Protein AF-A0A6I2GSI2-F1 (afdb_monomer_lite)

Sequence (184 aa):
MTLDESLTCVAHLDACGTQATLWELAEGLAQRYPAEVLWRRLRGMTDPYPRRLLVFALYEQPSSATVATRMRGLDNDTDEEVAYYALNYRVKRCEPDALAKMTSPRSRYDAPCEQWATTFAQVGACRYEPGAPFLVGGLRHACLNVVRASEGALLSIYPDAPKAQLATPEQVAAYFLARMKRRH

Foldseek 3Di:
DDLVLLLVCQLCVVPNPDPDDLLNLLCVCLVPDDLVVLLVVLPPDDRVRSNLSSLSNLLNHPQDPVSLVSLVVQLPPPQLSSNLSSLLSVLLVLPPVSLCQCLDPPDDGDDDLQSLLVSLLSCLVSLVVVSLVSLLVQCPDPRVSSNVSSLNSLCSNPVVDPVVQQPHSVSSSVVSVVVVVVVD

Secondary structure (DSSP, 8-state):
--HHHHHHHHH-GGG------HHHHHHHHHHHS-HHHHHHHHTT---HHHHHHHHHHHHHS---HHHHHHHHTTTT-SSHHHHHHHHHHHHTTT-HHHHHHHTSTT------HHHHHHHHHHHHHTT-GGGHHHHHHHTT-S-HHHHHHHHHHHHHH-TTS-GGG--SHHHHHHHHHHHHHT--

pLDDT: mean 91.32, std 7.66, range [50.34, 98.0]

Radius of gyration: 18.37 Å; chains: 1; bounding box: 44×26×58 Å

Structure (mmCIF, N/CA/C/O backbone):
data_AF-A0A6I2GSI2-F1
#
_entry.id   AF-A0A6I2GSI2-F1
#
loop_
_atom_site.group_PDB
_atom_site.id
_atom_site.type_symbol
_atom_site.label_atom_id
_atom_site.label_alt_id
_atom_site.label_comp_id
_atom_site.label_asym_id
_atom_site.label_entity_id
_atom_site.label_seq_id
_atom_site.pdbx_PDB_ins_code
_atom_site.Cartn_x
_atom_site.Cartn_y
_atom_site.Cartn_z
_atom_site.occupancy
_atom_site.B_iso_or_equiv
_atom_site.auth_seq_id
_atom_site.auth_comp_id
_atom_site.auth_asym_id
_atom_site.auth_atom_id
_atom_site.pdbx_PDB_model_num
ATOM 1 N N . MET A 1 1 ? 0.596 -2.921 -27.365 1.00 80.50 1 MET A N 1
ATOM 2 C CA . MET A 1 1 ? 1.615 -2.092 -26.702 1.00 80.50 1 MET A CA 1
ATOM 3 C C . MET A 1 1 ? 2.662 -2.961 -26.018 1.00 80.50 1 MET A C 1
ATOM 5 O O . MET A 1 1 ? 2.317 -3.668 -25.073 1.00 80.50 1 MET A O 1
ATOM 9 N N . THR A 1 2 ? 3.887 -2.991 -26.529 1.00 89.44 2 THR A N 1
ATOM 10 C CA . THR A 1 2 ? 5.062 -3.634 -25.918 1.00 89.44 2 THR A CA 1
ATOM 11 C C . THR A 1 2 ? 5.546 -2.848 -24.694 1.00 89.44 2 THR A C 1
ATOM 13 O O . THR A 1 2 ? 5.032 -1.769 -24.407 1.00 89.44 2 THR A O 1
ATOM 16 N N . LEU A 1 3 ? 6.527 -3.383 -23.956 1.00 91.06 3 LEU A N 1
ATOM 17 C CA . LEU A 1 3 ? 7.135 -2.672 -22.829 1.00 91.06 3 LEU A CA 1
ATOM 18 C C . LEU A 1 3 ? 7.722 -1.323 -23.263 1.00 91.06 3 LEU A C 1
ATOM 20 O O . LEU A 1 3 ? 7.412 -0.308 -22.651 1.00 91.06 3 LEU A O 1
ATOM 24 N N . ASP A 1 4 ? 8.533 -1.298 -24.322 1.00 91.19 4 ASP A N 1
ATOM 25 C CA . ASP A 1 4 ? 9.167 -0.057 -24.776 1.00 91.19 4 ASP A CA 1
ATOM 26 C C . ASP A 1 4 ? 8.145 0.931 -25.345 1.00 91.19 4 ASP A C 1
ATOM 28 O O . ASP A 1 4 ? 8.229 2.116 -25.040 1.00 91.19 4 ASP A O 1
ATOM 32 N N . GLU A 1 5 ? 7.118 0.455 -26.055 1.00 89.50 5 GLU A N 1
ATOM 33 C CA . GLU A 1 5 ? 6.008 1.312 -26.493 1.00 89.50 5 GLU A CA 1
ATOM 34 C C . GLU A 1 5 ? 5.285 1.954 -25.299 1.00 89.50 5 GLU A C 1
ATOM 36 O O . GLU A 1 5 ? 4.992 3.145 -25.335 1.00 89.50 5 GLU A O 1
ATOM 41 N N . SER A 1 6 ? 5.037 1.202 -24.218 1.00 89.75 6 SER A N 1
ATOM 42 C CA . SER A 1 6 ? 4.414 1.743 -23.003 1.00 89.75 6 SER A CA 1
ATOM 43 C C . SER A 1 6 ? 5.305 2.750 -22.277 1.00 89.75 6 SER A C 1
ATOM 45 O O . SER A 1 6 ? 4.795 3.736 -21.754 1.00 89.75 6 SER A O 1
ATOM 47 N N . LEU A 1 7 ? 6.624 2.546 -22.262 1.00 91.25 7 LEU A N 1
ATOM 48 C CA . LEU A 1 7 ? 7.561 3.488 -21.641 1.00 91.25 7 LEU A CA 1
ATOM 49 C C . LEU A 1 7 ? 7.701 4.775 -22.458 1.00 91.25 7 LEU A C 1
ATOM 51 O O . LEU A 1 7 ? 7.665 5.862 -21.889 1.00 91.25 7 LEU A O 1
ATOM 55 N N . THR A 1 8 ? 7.810 4.666 -23.783 1.00 88.81 8 THR A N 1
ATOM 56 C CA . THR A 1 8 ? 7.832 5.826 -24.682 1.00 88.81 8 THR A CA 1
ATOM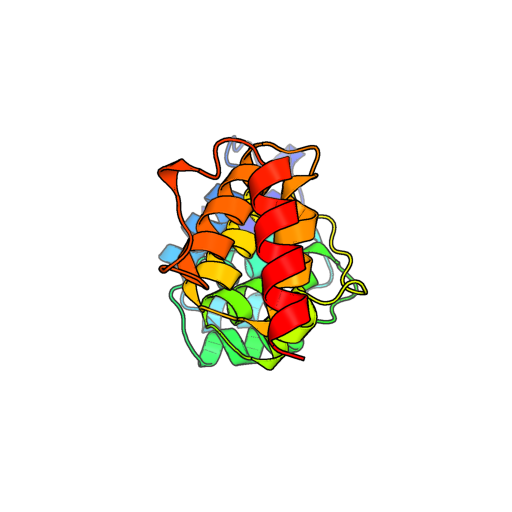 57 C C . THR A 1 8 ? 6.515 6.595 -24.624 1.00 88.81 8 THR A C 1
ATOM 59 O O . THR A 1 8 ? 6.527 7.821 -24.595 1.00 88.81 8 THR A O 1
ATOM 62 N N . CYS A 1 9 ? 5.390 5.884 -24.543 1.00 88.00 9 CYS A N 1
ATOM 63 C CA . CYS A 1 9 ? 4.065 6.466 -24.372 1.00 88.00 9 CYS A CA 1
ATOM 64 C C . CYS A 1 9 ? 3.984 7.395 -23.154 1.00 88.00 9 CYS A C 1
ATOM 66 O O . CYS A 1 9 ? 3.592 8.550 -23.287 1.00 88.00 9 CYS A O 1
ATOM 68 N N . VAL A 1 10 ? 4.370 6.916 -21.967 1.00 88.94 10 VAL A N 1
ATOM 69 C CA . VAL A 1 10 ? 4.253 7.724 -20.741 1.00 88.94 10 VAL A CA 1
ATOM 70 C C . VAL A 1 10 ? 5.323 8.810 -20.635 1.00 88.94 10 VAL A C 1
ATOM 72 O O . VAL A 1 10 ? 5.097 9.803 -19.954 1.00 88.94 10 VAL A O 1
ATOM 75 N N . ALA A 1 11 ? 6.454 8.661 -21.332 1.00 86.56 11 ALA A N 1
ATOM 76 C CA . ALA A 1 11 ? 7.440 9.733 -21.484 1.00 86.56 11 ALA A CA 1
ATOM 77 C C . ALA A 1 11 ? 6.923 10.879 -22.379 1.00 86.56 11 ALA A C 1
ATOM 79 O O . ALA A 1 11 ? 7.348 12.026 -22.238 1.00 86.56 11 ALA A O 1
ATOM 80 N N . HIS A 1 12 ? 5.998 10.580 -23.298 1.00 83.31 12 HIS A N 1
ATOM 81 C CA . HIS A 1 12 ? 5.466 11.518 -24.285 1.00 83.31 12 HIS A CA 1
ATOM 82 C C . HIS A 1 12 ? 3.945 11.374 -24.407 1.00 83.31 12 HIS A C 1
ATOM 84 O O . HIS A 1 12 ? 3.435 10.869 -25.409 1.00 83.31 12 HIS A O 1
ATOM 90 N N . LEU A 1 13 ? 3.220 11.834 -23.381 1.00 67.62 13 LEU A N 1
ATOM 91 C CA . LEU A 1 13 ? 1.762 11.682 -23.279 1.00 67.62 13 LEU A CA 1
ATOM 92 C C . LEU A 1 13 ? 1.018 12.183 -24.531 1.00 67.62 13 LEU A C 1
ATOM 94 O O . LEU A 1 13 ? 0.112 11.506 -25.012 1.00 67.62 13 LEU A O 1
ATOM 98 N N . ASP A 1 14 ? 1.470 13.294 -25.120 1.00 61.97 14 ASP A N 1
ATOM 99 C CA . ASP A 1 14 ? 0.882 13.876 -26.336 1.00 61.97 14 ASP A CA 1
ATOM 100 C C . ASP A 1 14 ? 1.050 12.985 -27.580 1.00 61.97 14 ASP A C 1
ATOM 102 O O . ASP A 1 14 ? 0.232 13.020 -28.498 1.00 61.97 14 ASP A O 1
ATOM 106 N N . ALA A 1 15 ? 2.102 12.162 -27.617 1.00 62.66 15 ALA A N 1
ATOM 107 C CA . ALA A 1 15 ? 2.400 11.262 -28.729 1.00 62.66 15 ALA A CA 1
ATOM 108 C C . ALA A 1 15 ? 1.738 9.886 -28.575 1.00 62.66 15 ALA A C 1
ATOM 110 O O . ALA A 1 15 ? 1.732 9.097 -29.520 1.00 62.66 15 ALA A O 1
ATOM 111 N N . CYS A 1 16 ? 1.206 9.569 -27.391 1.00 68.75 16 CYS A N 1
ATOM 112 C CA . CYS A 1 16 ? 0.818 8.202 -27.087 1.00 68.75 16 CYS A CA 1
ATOM 113 C C . CYS A 1 16 ? -0.510 7.769 -27.734 1.00 68.75 16 CYS A C 1
ATOM 115 O O . CYS A 1 16 ? -0.725 6.576 -27.945 1.00 68.75 16 CYS A O 1
ATOM 117 N N . GLY A 1 17 ? -1.412 8.699 -28.069 1.00 64.62 17 GLY A N 1
ATOM 118 C CA . GLY A 1 17 ? -2.685 8.394 -28.746 1.00 64.62 17 GLY A CA 1
ATOM 119 C C . GLY A 1 17 ? -3.599 7.387 -28.020 1.00 64.62 17 GLY A C 1
ATOM 120 O O . GLY A 1 17 ? -4.629 6.994 -28.564 1.00 64.62 17 GLY A O 1
ATOM 121 N N . THR A 1 18 ? -3.235 6.954 -26.808 1.00 69.25 18 THR A N 1
ATOM 122 C CA . THR A 1 18 ? -3.976 5.996 -25.988 1.00 69.25 18 THR A CA 1
ATOM 123 C C . THR A 1 18 ? -4.891 6.738 -25.027 1.00 69.25 18 THR A C 1
ATOM 125 O O . THR A 1 18 ? -4.522 7.773 -24.479 1.00 69.25 18 THR A O 1
ATOM 128 N N . GLN A 1 19 ? -6.073 6.177 -24.779 1.00 70.31 19 GLN A N 1
ATOM 129 C CA . GLN A 1 19 ? -6.934 6.602 -23.671 1.00 70.31 19 GLN A CA 1
ATOM 130 C C . GLN A 1 19 ? -6.602 5.867 -22.362 1.00 70.31 19 GLN A C 1
ATOM 132 O O . GLN A 1 19 ? -7.197 6.173 -21.334 1.00 70.31 19 GLN A O 1
ATOM 137 N N . ALA A 1 20 ? -5.669 4.906 -22.398 1.00 75.56 20 ALA A N 1
ATOM 138 C CA . ALA A 1 20 ? -5.292 4.124 -21.229 1.00 75.56 20 ALA A CA 1
ATOM 139 C C . ALA A 1 20 ? -4.613 4.998 -20.166 1.00 75.56 20 ALA A C 1
ATOM 141 O O . ALA A 1 20 ? -3.643 5.709 -20.437 1.00 75.56 20 ALA A O 1
ATOM 142 N N . THR A 1 21 ? -5.104 4.889 -18.941 1.00 85.19 21 THR A N 1
ATOM 143 C CA . THR A 1 21 ? -4.514 5.480 -17.745 1.00 85.19 21 THR A CA 1
ATOM 144 C C . THR A 1 21 ? -3.180 4.815 -17.399 1.00 85.19 21 THR A C 1
ATOM 146 O O . THR A 1 21 ? -2.879 3.689 -17.804 1.00 85.19 21 THR A O 1
ATOM 149 N N . LEU A 1 22 ? -2.379 5.496 -16.574 1.00 86.75 22 LEU A N 1
ATOM 150 C CA . LEU A 1 22 ? -1.128 4.946 -16.044 1.00 86.75 22 LEU A CA 1
ATOM 151 C C . LEU A 1 22 ? -1.347 3.605 -15.316 1.00 86.75 22 LEU A C 1
ATOM 153 O O . LEU A 1 22 ? -0.506 2.714 -15.409 1.00 86.75 22 LEU A O 1
ATOM 157 N N . TRP A 1 23 ? -2.491 3.448 -14.640 1.00 89.00 23 TRP A N 1
ATOM 158 C CA . TRP A 1 23 ? -2.874 2.223 -13.936 1.00 89.00 23 TRP A CA 1
ATOM 159 C C . TRP A 1 23 ? -3.186 1.061 -14.872 1.00 89.00 23 TRP A C 1
ATOM 161 O O . TRP A 1 23 ? -2.665 -0.030 -14.668 1.00 89.00 23 TRP A O 1
ATOM 171 N N . GLU A 1 24 ? -3.962 1.291 -15.929 1.00 90.75 24 GLU A N 1
ATOM 172 C CA . GLU A 1 24 ? -4.278 0.247 -16.914 1.00 90.75 24 GLU A CA 1
ATOM 173 C C . GLU A 1 24 ? -3.016 -0.224 -17.651 1.00 90.75 24 GLU A C 1
ATOM 175 O O . GLU A 1 24 ? -2.829 -1.418 -17.902 1.00 90.75 24 GLU A O 1
ATOM 180 N N . LEU A 1 25 ? -2.100 0.704 -17.954 1.00 92.75 25 LEU A N 1
ATOM 181 C CA . LEU A 1 25 ? -0.790 0.354 -18.498 1.00 92.75 25 LEU A CA 1
ATOM 182 C C . LEU A 1 25 ? 0.027 -0.469 -17.494 1.00 92.75 25 LEU A C 1
ATOM 184 O O . LEU A 1 25 ? 0.606 -1.488 -17.876 1.00 92.75 25 LEU A O 1
ATOM 188 N N . ALA A 1 26 ? 0.065 -0.057 -16.225 1.00 94.81 26 ALA A N 1
ATOM 189 C CA . ALA A 1 26 ? 0.787 -0.758 -15.169 1.00 94.81 26 ALA A CA 1
ATOM 190 C C . ALA A 1 26 ? 0.273 -2.191 -14.978 1.00 94.81 26 ALA A C 1
ATOM 192 O O . ALA A 1 26 ? 1.071 -3.129 -14.987 1.00 94.81 26 ALA A O 1
ATOM 193 N N . GLU A 1 27 ? -1.044 -2.373 -14.888 1.00 94.69 27 GLU A N 1
ATOM 194 C CA . GLU A 1 27 ? -1.690 -3.681 -14.774 1.00 94.69 27 GLU A CA 1
ATOM 195 C C . GLU A 1 27 ? -1.360 -4.564 -15.986 1.00 94.69 27 GLU A C 1
ATOM 197 O O . GLU A 1 27 ? -0.893 -5.699 -15.842 1.00 94.69 27 GLU A O 1
ATOM 202 N N . GLY A 1 28 ? -1.499 -4.021 -17.199 1.00 94.56 28 GLY A N 1
ATOM 203 C CA . GLY A 1 28 ? -1.161 -4.742 -18.421 1.00 94.56 28 GLY A CA 1
ATOM 204 C C . GLY A 1 28 ? 0.316 -5.149 -18.485 1.00 94.56 28 GLY A C 1
ATOM 205 O O . GLY A 1 28 ? 0.647 -6.205 -19.028 1.00 94.56 28 GLY A O 1
ATOM 206 N N . LEU A 1 29 ? 1.236 -4.340 -17.952 1.00 96.38 29 LEU A N 1
ATOM 207 C CA . LEU A 1 29 ? 2.648 -4.716 -17.837 1.00 96.38 29 LEU A CA 1
ATOM 208 C C . LEU A 1 29 ? 2.872 -5.787 -16.761 1.00 96.38 29 LEU A C 1
ATOM 210 O O . LEU A 1 29 ? 3.605 -6.744 -17.020 1.00 96.38 29 LEU A O 1
ATOM 214 N N . ALA A 1 30 ? 2.221 -5.662 -15.604 1.00 96.56 30 ALA A N 1
ATOM 215 C CA . ALA A 1 30 ? 2.309 -6.603 -14.489 1.00 96.56 30 ALA A CA 1
ATOM 216 C C . ALA A 1 30 ? 1.884 -8.023 -14.888 1.00 96.56 30 ALA A C 1
ATOM 218 O O . ALA A 1 30 ? 2.528 -8.991 -14.480 1.00 96.56 30 ALA A O 1
ATOM 219 N N . GLN A 1 31 ? 0.838 -8.134 -15.715 1.00 95.75 31 GLN A N 1
ATOM 220 C CA . GLN A 1 31 ? 0.309 -9.403 -16.223 1.00 95.75 31 GLN A CA 1
ATOM 221 C C . GLN A 1 31 ? 1.197 -10.037 -17.306 1.00 95.75 31 GLN A C 1
ATOM 223 O O . GLN A 1 31 ? 1.271 -11.261 -17.406 1.00 95.75 31 GLN A O 1
ATOM 228 N N . ARG A 1 32 ? 1.861 -9.225 -18.140 1.00 96.62 32 ARG A N 1
ATOM 229 C CA . ARG A 1 32 ? 2.600 -9.712 -19.321 1.00 96.62 32 ARG A CA 1
ATOM 230 C C . ARG A 1 32 ? 4.076 -9.987 -19.071 1.00 96.62 32 ARG A C 1
ATOM 232 O O . ARG A 1 32 ? 4.653 -10.814 -19.775 1.00 96.62 32 ARG A O 1
ATOM 239 N N . TYR A 1 33 ? 4.701 -9.294 -18.121 1.00 96.69 33 TYR A N 1
ATOM 240 C CA . TYR A 1 33 ? 6.146 -9.361 -17.921 1.00 96.69 33 TYR A CA 1
ATOM 241 C C . TYR A 1 33 ? 6.515 -9.863 -16.520 1.00 96.69 33 TYR A C 1
ATOM 243 O O . TYR A 1 33 ? 5.958 -9.398 -15.528 1.00 96.69 33 TYR A O 1
ATOM 251 N N . PRO A 1 34 ? 7.514 -10.756 -16.398 1.00 95.56 34 PRO A N 1
ATOM 252 C CA . PRO A 1 34 ? 8.059 -11.139 -15.099 1.00 95.56 34 PRO A CA 1
ATOM 253 C C . PRO A 1 34 ? 8.651 -9.947 -14.332 1.00 95.56 34 PRO A C 1
ATOM 255 O O . PRO A 1 34 ? 9.230 -9.037 -14.937 1.00 95.56 34 PRO A O 1
ATOM 258 N N . ALA A 1 35 ? 8.609 -10.009 -12.996 1.00 95.00 35 ALA A N 1
ATOM 259 C CA . ALA A 1 35 ? 9.201 -9.017 -12.091 1.00 95.00 35 ALA A CA 1
ATOM 260 C C . ALA A 1 35 ? 10.638 -8.636 -12.473 1.00 95.00 35 ALA A C 1
ATOM 262 O O . ALA A 1 35 ? 11.048 -7.482 -12.370 1.00 95.00 35 ALA A O 1
ATOM 263 N N . GLU A 1 36 ? 11.437 -9.630 -12.867 1.00 95.19 36 GLU A N 1
ATOM 264 C CA . GLU A 1 36 ? 12.848 -9.502 -13.237 1.00 95.19 36 GLU A CA 1
ATOM 265 C C . GLU A 1 36 ? 13.033 -8.581 -14.438 1.00 95.19 36 GLU A C 1
ATOM 267 O O . GLU A 1 36 ? 13.993 -7.809 -14.471 1.00 95.19 36 GLU A O 1
ATOM 272 N N . VAL A 1 37 ? 12.129 -8.671 -15.416 1.00 96.31 37 VAL A N 1
ATOM 273 C CA . VAL A 1 37 ? 12.165 -7.861 -16.635 1.00 96.31 37 VAL A CA 1
ATOM 274 C C . VAL A 1 37 ? 11.825 -6.415 -16.290 1.00 96.31 37 VAL A C 1
ATOM 276 O O . VAL A 1 37 ? 12.601 -5.517 -16.617 1.00 96.31 37 VAL A O 1
ATOM 279 N N . LEU A 1 38 ? 10.732 -6.203 -15.549 1.00 96.38 38 LEU A N 1
ATOM 280 C CA . LEU A 1 38 ? 10.297 -4.876 -15.103 1.00 96.38 38 LEU A CA 1
ATOM 281 C C . LEU A 1 38 ? 11.372 -4.193 -14.243 1.00 96.38 38 LEU A C 1
ATOM 283 O O . LEU A 1 38 ? 11.769 -3.061 -14.510 1.00 96.38 38 LEU A O 1
ATOM 287 N N . TRP A 1 39 ? 11.932 -4.913 -13.267 1.00 95.38 39 TRP A N 1
ATOM 288 C CA . TRP A 1 39 ? 12.996 -4.402 -12.401 1.00 95.38 39 TRP A CA 1
ATOM 289 C C . TRP A 1 39 ? 14.280 -4.065 -13.158 1.00 95.38 39 TRP A C 1
ATOM 291 O O . TRP A 1 39 ? 14.929 -3.054 -12.882 1.00 95.38 39 TRP A O 1
ATOM 301 N N . ARG A 1 40 ? 14.686 -4.916 -14.107 1.00 95.25 40 ARG A N 1
ATOM 302 C CA . ARG A 1 40 ? 15.874 -4.652 -14.925 1.00 95.25 40 ARG A CA 1
ATOM 303 C C . ARG A 1 40 ? 15.703 -3.368 -15.725 1.00 95.25 40 ARG A C 1
ATOM 305 O O . ARG A 1 40 ? 16.666 -2.618 -15.831 1.00 95.25 40 ARG A O 1
ATOM 312 N N . ARG A 1 41 ? 14.498 -3.114 -16.241 1.00 95.00 41 ARG A N 1
ATOM 313 C CA . ARG A 1 41 ? 14.191 -1.903 -17.005 1.00 95.00 41 ARG A CA 1
ATOM 314 C C . ARG A 1 41 ? 14.120 -0.652 -16.131 1.00 95.00 41 ARG A C 1
ATOM 316 O O . ARG A 1 41 ? 14.560 0.402 -16.570 1.00 95.00 41 ARG A O 1
ATOM 323 N N . LEU A 1 42 ? 13.625 -0.788 -14.903 1.00 95.12 42 LEU A N 1
ATOM 324 C CA . LEU A 1 42 ? 13.558 0.290 -13.914 1.00 95.12 42 LEU A CA 1
ATOM 325 C C . LEU A 1 42 ? 14.951 0.756 -13.457 1.00 95.12 42 LEU A C 1
ATOM 327 O O . LEU A 1 42 ? 15.155 1.919 -13.108 1.00 95.12 42 LEU A O 1
ATOM 331 N N . ARG A 1 43 ? 15.934 -0.151 -13.442 1.00 90.88 43 ARG A N 1
ATOM 332 C CA . ARG A 1 43 ? 17.286 0.140 -12.957 1.00 90.88 43 ARG A CA 1
ATOM 333 C C . ARG A 1 43 ? 17.967 1.210 -13.815 1.00 90.88 43 ARG A C 1
ATOM 335 O O . ARG A 1 43 ? 18.155 1.025 -15.011 1.00 90.88 43 ARG A O 1
ATOM 342 N N . GLY A 1 44 ? 18.402 2.293 -13.173 1.00 84.12 44 GLY A N 1
ATOM 343 C CA . GLY A 1 44 ? 19.088 3.405 -13.843 1.00 84.12 44 GLY A CA 1
ATOM 344 C C . GLY A 1 44 ? 18.155 4.373 -14.575 1.00 84.12 44 GLY A C 1
ATOM 345 O O . GLY A 1 44 ? 18.637 5.292 -15.225 1.00 84.12 44 GLY A O 1
ATOM 346 N N . MET A 1 45 ? 16.837 4.191 -14.463 1.00 91.62 45 MET A N 1
ATOM 347 C CA . MET A 1 45 ? 15.854 5.103 -15.036 1.00 91.62 45 MET A CA 1
ATOM 348 C C . MET A 1 45 ? 15.706 6.356 -14.167 1.00 91.62 45 MET A C 1
ATOM 350 O O . MET A 1 45 ? 15.423 6.250 -12.969 1.00 91.62 45 MET A O 1
ATOM 354 N N . THR A 1 46 ? 15.895 7.524 -14.779 1.00 88.38 46 THR A N 1
ATOM 355 C CA . THR A 1 46 ? 15.799 8.841 -14.129 1.00 88.38 46 THR A CA 1
ATOM 356 C C . THR A 1 46 ? 14.519 9.595 -14.476 1.00 88.38 46 THR A C 1
ATOM 358 O O . THR A 1 46 ? 14.096 10.433 -13.688 1.00 88.38 46 THR A O 1
ATOM 361 N N . ASP A 1 47 ? 13.898 9.302 -15.621 1.00 90.12 47 ASP A N 1
ATOM 362 C CA . ASP A 1 47 ? 12.634 9.923 -16.021 1.00 90.12 47 ASP A CA 1
ATOM 363 C C . ASP A 1 47 ? 11.502 9.481 -15.071 1.00 90.12 47 ASP A C 1
ATOM 365 O O . ASP A 1 47 ? 11.263 8.271 -14.952 1.00 90.12 47 ASP A O 1
ATOM 369 N N . PRO A 1 48 ? 10.819 10.416 -14.381 1.00 90.06 48 PRO A N 1
ATOM 370 C CA . PRO A 1 48 ? 9.815 10.083 -13.377 1.00 90.06 48 PRO A CA 1
ATOM 371 C C . PRO A 1 48 ? 8.614 9.316 -13.943 1.00 90.06 48 PRO A C 1
ATOM 373 O O . PRO A 1 48 ? 8.129 8.404 -13.274 1.00 90.06 48 PRO A O 1
ATOM 376 N N . TYR A 1 49 ? 8.140 9.602 -15.163 1.00 90.62 49 TYR A N 1
ATOM 377 C CA . TYR A 1 49 ? 6.899 8.983 -15.656 1.00 90.62 49 TYR A CA 1
ATOM 378 C C . TYR A 1 49 ? 7.064 7.494 -16.000 1.00 90.62 49 TYR A C 1
ATOM 380 O O . TYR A 1 49 ? 6.328 6.667 -15.445 1.00 90.62 49 TYR A O 1
ATOM 388 N N . PRO A 1 50 ? 8.049 7.082 -16.825 1.00 93.06 50 PRO A N 1
ATOM 389 C CA . PRO A 1 50 ? 8.305 5.667 -17.077 1.00 93.06 50 PRO A CA 1
ATOM 390 C C . PRO A 1 50 ? 8.752 4.928 -15.808 1.00 93.06 50 PRO A C 1
ATOM 392 O O . PRO A 1 50 ? 8.418 3.754 -15.627 1.00 93.06 50 PRO A O 1
ATOM 395 N N . ARG A 1 51 ? 9.456 5.615 -14.893 1.00 94.75 51 ARG A N 1
ATOM 396 C CA . ARG A 1 51 ? 9.865 5.052 -13.600 1.00 94.75 51 ARG A CA 1
ATOM 397 C C . ARG A 1 51 ? 8.648 4.690 -12.750 1.00 94.75 51 ARG A C 1
ATOM 399 O O . ARG A 1 51 ? 8.559 3.551 -12.289 1.00 94.75 51 ARG A O 1
ATOM 406 N N . ARG A 1 52 ? 7.695 5.613 -12.586 1.00 93.88 52 ARG A N 1
ATOM 407 C CA . ARG A 1 52 ? 6.436 5.379 -11.858 1.00 93.88 52 ARG A CA 1
ATOM 408 C C . ARG A 1 52 ? 5.623 4.253 -12.482 1.00 93.88 52 ARG A C 1
ATOM 410 O O . ARG A 1 52 ? 5.233 3.346 -11.756 1.00 93.88 52 ARG A O 1
ATOM 417 N N . LEU A 1 53 ? 5.462 4.236 -13.812 1.00 95.31 53 LEU A N 1
ATOM 418 C CA . LEU A 1 53 ? 4.762 3.152 -14.518 1.00 95.31 53 LEU A CA 1
ATOM 419 C C . LEU A 1 53 ? 5.309 1.769 -14.130 1.00 95.31 53 LEU A C 1
ATOM 421 O O . LEU A 1 53 ? 4.545 0.857 -13.816 1.00 95.31 53 LEU A O 1
ATOM 425 N N . LEU A 1 54 ? 6.635 1.606 -14.130 1.00 97.44 54 LEU A N 1
ATOM 426 C CA . LEU A 1 54 ? 7.271 0.334 -13.779 1.00 97.44 54 LEU A CA 1
ATOM 427 C C . LEU A 1 54 ? 7.118 -0.021 -12.300 1.00 97.44 54 LEU A C 1
ATOM 429 O O . LEU A 1 54 ? 6.954 -1.196 -11.975 1.00 97.44 54 LEU A O 1
ATOM 433 N N . VAL A 1 55 ? 7.161 0.964 -11.402 1.00 96.88 55 VAL A N 1
ATOM 434 C CA . VAL A 1 55 ? 6.911 0.740 -9.970 1.00 96.88 55 VAL A CA 1
ATOM 435 C C . VAL A 1 55 ? 5.460 0.331 -9.736 1.00 96.88 55 VAL A C 1
ATOM 437 O O . VAL A 1 55 ? 5.215 -0.601 -8.974 1.00 96.88 55 VAL A O 1
ATOM 440 N N . PHE A 1 56 ? 4.504 0.944 -10.431 1.00 95.62 56 PHE A N 1
ATOM 441 C CA . PHE A 1 56 ? 3.089 0.587 -10.325 1.00 95.62 56 PHE A CA 1
ATOM 442 C C . PHE A 1 56 ? 2.868 -0.828 -10.870 1.00 95.62 56 PHE A C 1
ATOM 444 O O . PHE A 1 56 ? 2.233 -1.648 -10.215 1.00 95.62 56 PHE A O 1
ATOM 451 N N . ALA A 1 57 ? 3.494 -1.170 -12.002 1.00 97.19 57 ALA A N 1
ATOM 452 C CA . ALA A 1 57 ? 3.441 -2.522 -12.554 1.00 97.19 57 ALA A CA 1
ATOM 453 C C . ALA A 1 57 ? 4.030 -3.563 -11.587 1.00 97.19 57 ALA A C 1
ATOM 455 O O . ALA A 1 57 ? 3.471 -4.641 -11.408 1.00 97.19 57 ALA A O 1
ATOM 456 N N . LEU A 1 58 ? 5.143 -3.244 -10.917 1.00 97.12 58 LEU A N 1
ATOM 457 C CA . LEU A 1 58 ? 5.705 -4.099 -9.868 1.00 97.12 58 LEU A CA 1
ATOM 458 C C . LEU A 1 58 ? 4.774 -4.201 -8.646 1.00 97.12 58 LEU A C 1
ATOM 460 O O . LEU A 1 58 ? 4.707 -5.263 -8.032 1.00 97.12 58 LEU A O 1
ATOM 464 N N . TYR A 1 59 ? 4.061 -3.129 -8.290 1.00 95.94 59 TYR A N 1
ATOM 465 C CA . TYR A 1 59 ? 3.100 -3.110 -7.183 1.00 95.94 59 TYR A CA 1
ATOM 466 C C . TYR A 1 59 ? 1.851 -3.965 -7.458 1.00 95.94 59 TYR A C 1
ATOM 468 O O . TYR A 1 59 ? 1.301 -4.551 -6.518 1.00 95.94 59 TYR A O 1
ATOM 476 N N . GLU A 1 60 ? 1.426 -4.053 -8.720 1.00 95.38 60 GLU A N 1
ATOM 477 C CA . GLU A 1 60 ? 0.308 -4.888 -9.185 1.00 95.38 60 GLU A CA 1
ATOM 478 C C . GLU A 1 60 ? 0.663 -6.376 -9.306 1.00 95.38 60 GLU A C 1
ATOM 480 O O . GLU A 1 60 ? -0.221 -7.227 -9.421 1.00 95.38 60 GLU A O 1
ATOM 485 N N . GLN A 1 61 ? 1.948 -6.739 -9.246 1.00 94.75 61 GLN A N 1
ATOM 486 C CA . GLN A 1 61 ? 2.322 -8.148 -9.284 1.00 94.75 61 GLN A CA 1
ATOM 487 C C . GLN A 1 61 ? 1.863 -8.910 -8.032 1.00 94.75 61 GLN A C 1
ATOM 489 O O . GLN A 1 61 ? 1.781 -8.342 -6.937 1.00 94.75 61 GLN A O 1
ATOM 494 N N . PRO A 1 62 ? 1.614 -10.229 -8.156 1.00 91.94 62 PRO A N 1
ATOM 495 C CA . PRO A 1 62 ? 1.334 -11.071 -7.007 1.00 91.94 62 PRO A CA 1
ATOM 496 C C . PRO A 1 62 ? 2.422 -10.964 -5.939 1.00 91.94 62 PRO A C 1
ATOM 498 O O . PRO A 1 62 ? 3.618 -10.920 -6.234 1.00 91.94 62 PRO A O 1
ATOM 501 N N . SER A 1 63 ? 1.984 -11.002 -4.683 1.00 88.12 63 SER A N 1
ATOM 502 C CA . SER A 1 63 ? 2.852 -10.918 -3.513 1.00 88.12 63 SER A CA 1
ATOM 503 C C . SER A 1 63 ? 4.005 -11.930 -3.569 1.00 88.12 63 SER A C 1
ATOM 505 O O . SER A 1 63 ? 3.813 -13.142 -3.502 1.00 88.12 63 SER A O 1
ATOM 507 N N . SER A 1 64 ? 5.229 -11.412 -3.635 1.00 93.19 64 SER A N 1
ATOM 508 C CA . SER A 1 64 ? 6.467 -12.184 -3.766 1.00 93.19 64 SER A CA 1
ATOM 509 C C . SER A 1 64 ? 7.584 -11.565 -2.933 1.00 93.19 64 SER A C 1
ATOM 511 O O . SER A 1 64 ? 7.768 -10.344 -2.940 1.00 93.19 64 SER A O 1
ATOM 513 N N . ALA A 1 65 ? 8.360 -12.409 -2.244 1.00 93.25 65 ALA A N 1
ATOM 514 C CA . ALA A 1 65 ? 9.514 -11.973 -1.457 1.00 93.25 65 ALA A CA 1
ATOM 515 C C . ALA A 1 65 ? 10.571 -11.288 -2.339 1.00 93.25 65 ALA A C 1
ATOM 517 O O . ALA A 1 65 ? 11.117 -10.259 -1.954 1.00 93.25 65 ALA A O 1
ATOM 518 N N . THR A 1 66 ? 10.793 -11.796 -3.555 1.00 93.31 66 THR A N 1
ATOM 519 C CA . THR A 1 66 ? 11.747 -11.224 -4.518 1.00 93.31 66 THR A CA 1
ATOM 520 C C . THR A 1 66 ? 11.376 -9.795 -4.908 1.00 93.31 66 THR A C 1
ATOM 522 O O . THR A 1 66 ? 12.234 -8.912 -4.935 1.00 93.31 66 THR A O 1
ATOM 525 N N . VAL A 1 67 ? 10.094 -9.547 -5.190 1.00 95.44 67 VAL A N 1
ATOM 526 C CA . VAL A 1 67 ? 9.601 -8.197 -5.497 1.00 95.44 67 VAL A CA 1
ATOM 527 C C . VAL A 1 67 ? 9.689 -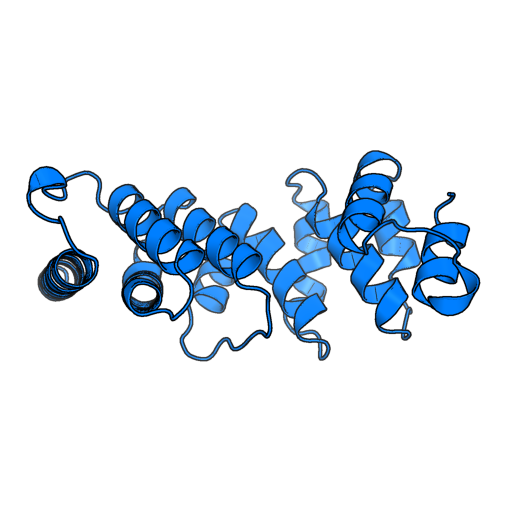7.316 -4.254 1.00 95.44 67 VAL A C 1
ATOM 529 O O . VAL A 1 67 ? 10.155 -6.188 -4.349 1.00 95.44 67 VAL A O 1
ATOM 532 N N . ALA A 1 68 ? 9.348 -7.837 -3.073 1.00 96.38 68 ALA A N 1
ATOM 533 C CA . ALA A 1 68 ? 9.412 -7.079 -1.825 1.00 96.38 68 ALA A CA 1
ATOM 534 C C . ALA A 1 68 ? 10.833 -6.609 -1.486 1.00 96.38 68 ALA A C 1
ATOM 536 O O . ALA A 1 68 ? 11.021 -5.462 -1.088 1.00 96.38 68 ALA A O 1
ATOM 537 N N . THR A 1 69 ? 11.849 -7.452 -1.706 1.00 95.81 69 THR A N 1
ATOM 538 C CA . THR A 1 69 ? 13.259 -7.066 -1.551 1.00 95.81 69 THR A CA 1
ATOM 539 C C . THR A 1 69 ? 13.637 -5.915 -2.481 1.00 95.81 69 THR A C 1
ATOM 541 O O . THR A 1 69 ? 14.345 -5.002 -2.066 1.00 95.81 69 THR A O 1
ATOM 544 N N . ARG A 1 70 ? 13.150 -5.929 -3.727 1.00 95.00 70 ARG A N 1
ATOM 545 C CA . ARG A 1 70 ? 13.389 -4.848 -4.695 1.00 95.00 70 ARG A CA 1
ATOM 546 C C . ARG A 1 70 ? 12.666 -3.563 -4.293 1.00 95.00 70 ARG A C 1
ATOM 548 O O . ARG A 1 70 ? 13.290 -2.509 -4.261 1.00 95.00 70 ARG A O 1
ATOM 555 N N . MET A 1 71 ? 11.394 -3.672 -3.913 1.00 96.94 71 MET A N 1
ATOM 556 C CA . MET A 1 71 ? 10.582 -2.546 -3.447 1.00 96.94 71 MET A CA 1
ATOM 557 C C . MET A 1 71 ? 11.145 -1.911 -2.176 1.00 96.94 71 MET A C 1
ATOM 559 O O . MET A 1 71 ? 11.151 -0.695 -2.052 1.00 96.94 71 MET A O 1
ATOM 563 N N . ARG A 1 72 ? 11.720 -2.690 -1.256 1.00 96.56 72 ARG A N 1
ATOM 564 C CA . ARG A 1 72 ? 12.400 -2.140 -0.073 1.00 96.56 72 ARG A CA 1
ATOM 565 C C . ARG A 1 72 ? 13.501 -1.140 -0.437 1.00 96.56 72 ARG A C 1
ATOM 567 O O . ARG A 1 72 ? 13.671 -0.145 0.253 1.00 96.56 72 ARG A O 1
ATOM 574 N N . GLY A 1 73 ? 14.219 -1.370 -1.537 1.00 94.88 73 GLY A N 1
ATOM 575 C CA . GLY A 1 73 ? 15.237 -0.438 -2.032 1.00 94.88 73 GLY A CA 1
ATOM 576 C C . GLY A 1 73 ? 14.680 0.897 -2.543 1.00 94.88 73 GLY A C 1
ATOM 577 O O . GLY A 1 73 ? 15.459 1.815 -2.774 1.00 94.88 73 GLY A O 1
ATOM 578 N N . LEU A 1 74 ? 13.361 1.002 -2.718 1.00 95.31 74 LEU A N 1
ATOM 579 C CA . LEU A 1 74 ? 12.657 2.178 -3.224 1.00 95.31 74 LEU A CA 1
ATOM 580 C C . LEU A 1 74 ? 11.774 2.851 -2.166 1.00 95.31 74 LEU A C 1
ATOM 582 O O . LEU A 1 74 ? 11.264 3.932 -2.409 1.00 95.31 74 LEU A O 1
ATOM 586 N N . ASP A 1 75 ? 11.576 2.270 -0.980 1.00 93.62 75 ASP A N 1
ATOM 587 C CA . ASP A 1 75 ? 10.614 2.824 -0.012 1.00 93.62 75 ASP A CA 1
ATOM 588 C C . ASP A 1 75 ? 11.066 4.142 0.663 1.00 93.62 75 ASP A C 1
ATOM 590 O O . ASP A 1 75 ? 10.296 4.752 1.409 1.00 93.62 75 ASP A O 1
ATOM 594 N N . ASN A 1 76 ? 12.298 4.597 0.399 1.00 91.88 76 ASN A N 1
ATOM 595 C CA . ASN A 1 76 ? 12.836 5.922 0.752 1.00 91.88 76 ASN A CA 1
ATOM 596 C C . ASN A 1 76 ? 13.227 6.735 -0.498 1.00 91.88 76 ASN A C 1
ATOM 598 O O . ASN A 1 76 ? 14.139 7.559 -0.429 1.00 91.88 76 ASN A O 1
ATOM 602 N N . ASP A 1 77 ? 12.620 6.447 -1.651 1.00 93.19 77 ASP A N 1
ATOM 603 C CA . ASP A 1 77 ? 12.865 7.208 -2.877 1.00 93.19 77 ASP A CA 1
ATOM 604 C C . ASP A 1 77 ? 12.495 8.690 -2.690 1.00 93.19 77 ASP A C 1
ATOM 606 O O . ASP A 1 77 ? 11.622 9.036 -1.895 1.00 93.19 77 ASP A O 1
ATOM 610 N N . THR A 1 78 ? 13.184 9.567 -3.418 1.00 91.25 78 THR A N 1
ATOM 611 C CA . THR A 1 78 ? 12.884 11.004 -3.443 1.00 91.25 78 THR A CA 1
ATOM 612 C C . THR A 1 78 ? 11.584 11.311 -4.177 1.00 91.25 78 THR A C 1
ATOM 614 O O . THR A 1 78 ? 10.988 12.358 -3.946 1.00 91.25 78 THR A O 1
ATOM 617 N N . ASP A 1 79 ? 11.154 10.422 -5.075 1.00 91.69 79 ASP A N 1
ATOM 618 C CA . ASP A 1 79 ? 9.819 10.464 -5.657 1.00 91.69 79 ASP A CA 1
ATOM 619 C C . ASP A 1 79 ? 8.818 9.824 -4.679 1.00 91.69 79 ASP A C 1
ATOM 621 O O . ASP A 1 79 ? 8.842 8.612 -4.444 1.00 91.69 79 ASP A O 1
ATOM 625 N N . GLU A 1 80 ? 7.947 10.648 -4.090 1.00 91.56 80 GLU A N 1
ATOM 626 C CA . GLU A 1 80 ? 7.013 10.217 -3.045 1.00 91.56 80 GLU A CA 1
ATOM 627 C C . GLU A 1 80 ? 6.021 9.149 -3.516 1.00 91.56 80 GLU A C 1
ATOM 629 O O . GLU A 1 80 ? 5.685 8.259 -2.733 1.00 91.56 80 GLU A O 1
ATOM 634 N N . GLU A 1 81 ? 5.587 9.177 -4.781 1.00 91.75 81 GLU A N 1
ATOM 635 C CA . GLU A 1 81 ? 4.700 8.141 -5.319 1.00 91.75 81 GLU A CA 1
ATOM 636 C C . GLU A 1 81 ? 5.454 6.815 -5.422 1.00 91.75 81 GLU A C 1
ATOM 638 O O . GLU A 1 81 ? 4.953 5.776 -4.986 1.00 91.75 81 GLU A O 1
ATOM 643 N N . VAL A 1 82 ? 6.691 6.839 -5.931 1.00 94.25 82 VAL A N 1
ATOM 644 C CA . VAL A 1 82 ? 7.545 5.642 -5.974 1.00 94.25 82 VAL A CA 1
ATOM 645 C C . VAL A 1 82 ? 7.746 5.075 -4.570 1.00 94.25 82 VAL A C 1
ATOM 647 O O . VAL A 1 82 ? 7.533 3.877 -4.361 1.00 94.25 82 VAL A O 1
ATOM 650 N N . ALA A 1 83 ? 8.103 5.927 -3.606 1.00 94.94 83 ALA A N 1
ATOM 651 C CA . ALA A 1 83 ? 8.304 5.528 -2.219 1.00 94.94 83 ALA A CA 1
ATOM 652 C C . ALA A 1 83 ? 7.028 4.944 -1.597 1.00 94.94 83 ALA A C 1
ATOM 654 O O . ALA A 1 83 ? 7.084 3.904 -0.933 1.00 94.94 83 ALA A O 1
ATOM 655 N N . TYR A 1 84 ? 5.877 5.566 -1.859 1.00 95.69 84 TYR A N 1
ATOM 656 C CA . TYR A 1 84 ? 4.577 5.113 -1.389 1.00 95.69 84 TYR A CA 1
ATOM 657 C C . TYR A 1 84 ? 4.230 3.720 -1.917 1.00 95.69 84 TYR A C 1
ATOM 659 O O . TYR A 1 84 ? 3.998 2.823 -1.109 1.00 95.69 84 TYR A O 1
ATOM 667 N N . TYR A 1 85 ? 4.229 3.485 -3.235 1.00 95.88 85 TYR A N 1
ATOM 668 C CA . TYR A 1 85 ? 3.837 2.175 -3.783 1.00 95.88 85 TYR A CA 1
ATOM 669 C C . TYR A 1 85 ? 4.835 1.076 -3.434 1.00 95.88 85 TYR A C 1
ATOM 671 O O . TYR A 1 85 ? 4.436 -0.061 -3.168 1.00 95.88 85 TYR A O 1
ATOM 679 N N . ALA A 1 86 ? 6.121 1.413 -3.364 1.00 96.31 86 ALA A N 1
ATOM 680 C CA . ALA A 1 86 ? 7.145 0.499 -2.891 1.00 96.31 86 ALA A CA 1
ATOM 681 C C . ALA A 1 86 ? 6.903 0.077 -1.431 1.00 96.31 86 ALA A C 1
ATOM 683 O O . ALA A 1 86 ? 6.910 -1.118 -1.117 1.00 96.31 86 ALA A O 1
ATOM 684 N N . LEU A 1 87 ? 6.619 1.036 -0.543 1.00 97.19 87 LEU A N 1
ATOM 685 C CA . LEU A 1 87 ? 6.272 0.751 0.847 1.00 97.19 87 LEU A CA 1
ATOM 686 C C . LEU A 1 87 ? 4.955 -0.029 0.948 1.00 97.19 87 LEU A C 1
ATOM 688 O O . LEU A 1 87 ? 4.874 -1.024 1.668 1.00 97.19 87 LEU A O 1
ATOM 692 N N . ASN A 1 88 ? 3.935 0.381 0.196 1.00 96.31 88 ASN A N 1
ATOM 693 C CA . ASN A 1 88 ? 2.602 -0.209 0.232 1.00 96.31 88 ASN A CA 1
ATOM 694 C C . ASN A 1 88 ? 2.606 -1.655 -0.296 1.00 96.31 88 ASN A C 1
ATOM 696 O O . ASN A 1 88 ? 1.875 -2.500 0.209 1.00 96.31 88 ASN A O 1
ATOM 700 N N . TYR A 1 89 ? 3.495 -2.003 -1.234 1.00 97.12 89 TYR A N 1
ATOM 701 C CA . TYR A 1 89 ? 3.712 -3.400 -1.630 1.00 97.12 89 TYR A CA 1
ATOM 702 C C . TYR A 1 89 ? 4.182 -4.276 -0.458 1.00 97.12 89 TYR A C 1
ATOM 704 O O . TYR A 1 89 ? 3.797 -5.439 -0.326 1.00 97.12 89 TYR A O 1
ATOM 712 N N . ARG A 1 90 ? 5.013 -3.724 0.428 1.00 97.56 90 ARG A N 1
ATOM 713 C CA . ARG A 1 90 ? 5.473 -4.419 1.638 1.00 97.56 90 ARG A CA 1
ATOM 714 C C . ARG A 1 90 ? 4.386 -4.449 2.719 1.00 97.56 90 ARG A C 1
ATOM 716 O O . ARG A 1 90 ? 4.284 -5.430 3.453 1.00 97.56 90 ARG A O 1
ATOM 723 N N . VAL A 1 91 ? 3.522 -3.434 2.769 1.00 96.94 91 VAL A N 1
ATOM 724 C CA . VAL A 1 91 ? 2.312 -3.421 3.611 1.00 96.94 91 VAL A CA 1
ATOM 725 C C . VAL A 1 91 ? 1.308 -4.492 3.171 1.00 96.94 91 VAL A C 1
ATOM 727 O O . VAL A 1 91 ? 0.839 -5.235 4.029 1.00 96.94 91 VAL A O 1
ATOM 730 N N . LYS A 1 92 ? 1.075 -4.692 1.860 1.00 94.81 92 LYS A N 1
ATOM 731 C CA . LYS A 1 92 ? 0.300 -5.835 1.312 1.00 94.81 92 LYS A CA 1
ATOM 732 C C . LYS A 1 92 ? 0.778 -7.189 1.853 1.00 94.81 92 LYS A C 1
ATOM 734 O O . LYS A 1 92 ? 0.010 -8.145 1.917 1.00 94.81 92 LYS A O 1
ATOM 739 N N . ARG A 1 93 ? 2.062 -7.281 2.206 1.00 96.31 93 ARG A N 1
ATOM 740 C CA . ARG A 1 93 ? 2.730 -8.480 2.735 1.00 96.31 93 ARG A CA 1
ATOM 741 C C . ARG A 1 93 ? 2.750 -8.563 4.255 1.00 96.31 93 ARG A C 1
ATOM 743 O O . ARG A 1 93 ? 3.333 -9.501 4.792 1.00 96.31 93 ARG A O 1
ATOM 750 N N . CYS A 1 94 ? 2.150 -7.594 4.934 1.00 97.25 94 CYS A N 1
ATOM 751 C CA . CYS A 1 94 ? 2.167 -7.475 6.381 1.00 97.25 94 CYS A CA 1
ATOM 752 C C . CYS A 1 94 ? 3.584 -7.444 6.976 1.00 97.25 94 CYS A C 1
ATOM 754 O O . CYS A 1 94 ? 3.800 -7.935 8.084 1.00 97.25 94 CYS A O 1
ATOM 756 N N . GLU A 1 95 ? 4.563 -6.880 6.256 1.00 97.81 95 GLU A N 1
ATOM 757 C CA . GLU A 1 95 ? 5.920 -6.719 6.788 1.00 97.81 95 GLU A CA 1
ATOM 758 C C . GLU A 1 95 ? 5.895 -5.720 7.965 1.00 97.81 95 GLU A C 1
ATOM 760 O O . GLU A 1 95 ? 5.498 -4.568 7.761 1.00 97.81 95 GLU A O 1
ATOM 765 N N . PRO A 1 96 ? 6.290 -6.115 9.196 1.00 97.12 96 PRO A N 1
ATOM 766 C CA . PRO A 1 96 ? 6.065 -5.292 10.388 1.00 97.12 96 PRO A CA 1
ATOM 767 C C . PRO A 1 96 ? 6.735 -3.918 10.353 1.00 97.12 96 PRO A C 1
ATOM 769 O O . PRO A 1 96 ? 6.157 -2.944 10.826 1.00 97.12 96 PRO A O 1
ATOM 772 N N . ASP A 1 97 ? 7.940 -3.819 9.791 1.00 97.12 97 ASP A N 1
ATOM 773 C CA . ASP A 1 97 ? 8.657 -2.549 9.665 1.00 97.12 97 ASP A CA 1
ATOM 774 C C . ASP A 1 97 ? 8.027 -1.640 8.598 1.00 97.12 97 ASP A C 1
ATOM 776 O O . ASP A 1 97 ? 7.967 -0.426 8.786 1.00 97.12 97 ASP A O 1
ATOM 780 N N . ALA A 1 98 ? 7.489 -2.219 7.518 1.00 97.44 98 ALA A N 1
ATOM 781 C CA . ALA A 1 98 ? 6.746 -1.474 6.507 1.00 97.44 98 ALA A CA 1
ATOM 782 C C . ALA A 1 98 ? 5.421 -0.938 7.062 1.00 97.44 98 ALA A C 1
ATOM 784 O O . ALA A 1 98 ? 5.096 0.227 6.847 1.00 97.44 98 ALA A O 1
ATOM 785 N N . LEU A 1 99 ? 4.692 -1.763 7.821 1.00 98.00 99 LEU A N 1
ATOM 786 C CA . LEU A 1 99 ? 3.488 -1.355 8.545 1.00 98.00 99 LEU A CA 1
ATOM 787 C C . LEU A 1 99 ? 3.799 -0.226 9.533 1.00 98.00 99 LEU A C 1
ATOM 789 O O . LEU A 1 99 ? 3.153 0.815 9.475 1.00 98.00 99 LEU A O 1
ATOM 793 N N . ALA A 1 100 ? 4.833 -0.389 10.364 1.00 97.50 100 ALA A N 1
ATOM 794 C CA . ALA A 1 100 ? 5.260 0.625 11.327 1.00 97.50 100 ALA A CA 1
ATOM 795 C C . ALA A 1 100 ? 5.611 1.956 10.650 1.00 97.50 100 ALA A C 1
ATOM 797 O O . ALA A 1 100 ? 5.203 3.022 11.115 1.00 97.50 100 ALA A O 1
ATOM 798 N N . LYS A 1 101 ? 6.352 1.893 9.537 1.00 96.44 101 LYS A N 1
ATOM 799 C CA . LYS A 1 101 ? 6.696 3.068 8.741 1.00 96.44 101 LYS A CA 1
ATOM 800 C C . LYS A 1 101 ? 5.437 3.694 8.147 1.00 96.44 101 LYS A C 1
ATOM 802 O O . LYS A 1 101 ? 5.213 4.876 8.368 1.00 96.44 101 LYS A O 1
ATOM 807 N N . MET A 1 102 ? 4.576 2.931 7.479 1.00 96.00 102 MET A N 1
ATOM 808 C CA . MET A 1 102 ? 3.374 3.456 6.820 1.00 96.00 102 MET A CA 1
ATOM 809 C C . MET A 1 102 ? 2.399 4.109 7.808 1.00 96.00 102 MET A C 1
ATOM 811 O O . MET A 1 102 ? 1.867 5.178 7.531 1.00 96.00 102 MET A O 1
ATOM 815 N N . THR A 1 103 ? 2.201 3.513 8.986 1.00 96.06 103 THR A N 1
ATOM 816 C CA . THR A 1 103 ? 1.288 4.044 10.012 1.00 96.06 103 THR A CA 1
ATOM 817 C C . THR A 1 103 ? 1.911 5.128 10.894 1.00 96.06 103 THR A C 1
ATOM 819 O O . THR A 1 103 ? 1.271 5.615 11.826 1.00 96.06 103 THR A O 1
ATOM 822 N N . SER A 1 104 ? 3.172 5.493 10.660 1.00 94.12 104 SER A N 1
ATOM 823 C CA . SER A 1 104 ? 3.843 6.544 11.420 1.00 94.12 104 SER A CA 1
ATOM 824 C C . SER A 1 104 ? 3.241 7.914 11.088 1.00 94.12 104 SER A C 1
ATOM 826 O O . SER A 1 104 ? 3.103 8.241 9.912 1.00 94.12 104 SER A O 1
ATOM 828 N N . PRO A 1 105 ? 2.995 8.794 12.076 1.00 85.44 105 PRO A N 1
ATOM 829 C CA . PRO A 1 105 ? 2.536 10.164 11.816 1.00 85.44 105 PRO A CA 1
ATOM 830 C C . PRO A 1 105 ? 3.568 11.017 11.056 1.00 85.44 105 PRO A C 1
ATOM 832 O O . PRO A 1 105 ? 3.258 12.123 10.617 1.00 85.44 105 PRO A O 1
ATOM 835 N N . ARG A 1 106 ? 4.815 10.535 10.937 1.00 83.12 106 ARG A N 1
ATOM 836 C CA . ARG A 1 106 ? 5.877 11.181 10.151 1.00 83.12 106 ARG A CA 1
ATOM 837 C C . ARG A 1 106 ? 5.835 10.812 8.672 1.00 83.12 106 ARG A C 1
ATOM 839 O O . ARG A 1 106 ? 6.476 11.494 7.882 1.00 83.12 106 ARG A O 1
ATOM 846 N N . SER A 1 107 ? 5.114 9.758 8.311 1.00 80.50 107 SER A N 1
ATOM 847 C CA . SER A 1 107 ? 4.959 9.351 6.923 1.00 80.50 107 SER A CA 1
ATOM 848 C C . SER A 1 107 ? 3.979 10.283 6.236 1.00 80.50 107 SER A C 1
ATOM 850 O O . SER A 1 107 ? 2.823 10.404 6.640 1.00 80.50 107 SER A O 1
ATOM 852 N N . ARG A 1 108 ? 4.475 10.988 5.223 1.00 75.31 108 ARG A N 1
ATOM 853 C CA . ARG A 1 108 ? 3.687 11.857 4.359 1.00 75.31 108 ARG A CA 1
ATOM 854 C C . ARG A 1 108 ? 3.945 11.390 2.941 1.00 75.31 108 ARG A C 1
ATOM 856 O O . ARG A 1 108 ? 5.094 11.346 2.523 1.00 75.31 108 ARG A O 1
ATOM 863 N N . TYR A 1 109 ? 2.877 10.959 2.292 1.00 84.19 109 TYR A N 1
ATOM 864 C CA . TYR A 1 109 ? 2.894 10.524 0.911 1.00 84.19 109 TYR A CA 1
ATOM 865 C C . TYR A 1 109 ? 1.700 11.161 0.222 1.00 84.19 109 TYR A C 1
ATOM 867 O O . TYR A 1 109 ? 0.562 10.999 0.685 1.00 84.19 109 TYR A O 1
ATOM 875 N N . ASP A 1 110 ? 1.955 11.849 -0.880 1.00 80.75 110 ASP A N 1
ATOM 876 C CA . ASP A 1 110 ? 0.893 12.282 -1.771 1.00 80.75 110 ASP A CA 1
ATOM 877 C C . ASP A 1 110 ? 0.382 11.070 -2.561 1.00 80.75 110 ASP A C 1
ATOM 879 O O . ASP A 1 110 ? 1.03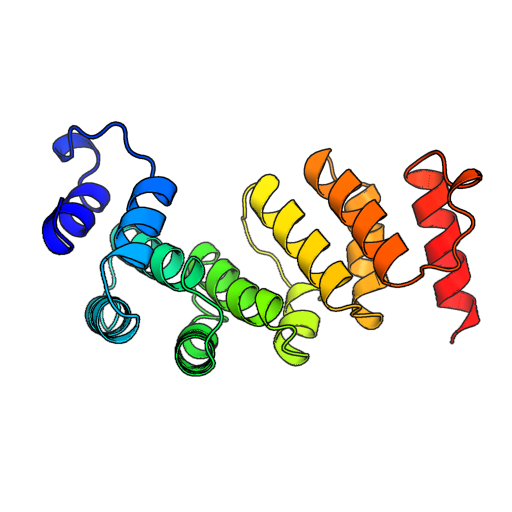4 10.547 -3.463 1.00 80.75 110 ASP A O 1
ATOM 883 N N . ALA A 1 111 ? -0.798 10.580 -2.178 1.00 84.50 111 ALA A N 1
ATOM 884 C CA . ALA A 1 111 ? -1.479 9.484 -2.854 1.00 84.50 111 ALA A CA 1
ATOM 885 C C . ALA A 1 111 ? -2.982 9.780 -2.973 1.00 84.50 111 ALA A C 1
ATOM 887 O O . ALA A 1 111 ? -3.570 10.383 -2.067 1.00 84.50 111 ALA A O 1
ATOM 888 N N . PRO A 1 112 ? -3.644 9.341 -4.060 1.00 87.19 112 PRO A N 1
ATOM 889 C CA . PRO A 1 112 ? -5.084 9.491 -4.202 1.00 87.19 112 PRO A CA 1
ATOM 890 C C . PRO A 1 112 ? -5.862 8.824 -3.062 1.00 87.19 112 PRO A C 1
ATOM 892 O O . PRO A 1 112 ? -5.465 7.795 -2.516 1.00 87.19 112 PRO A O 1
ATOM 895 N N . CYS A 1 113 ? -7.039 9.373 -2.775 1.00 90.56 113 CYS A N 1
ATOM 896 C CA . CYS A 1 113 ? -8.031 8.841 -1.838 1.00 90.56 113 CYS A CA 1
ATOM 897 C C . CYS A 1 113 ? -8.183 7.311 -1.844 1.00 90.56 113 CYS A C 1
ATOM 899 O O . CYS A 1 113 ? -8.222 6.674 -0.793 1.00 90.56 113 CYS A O 1
ATOM 901 N N . GLU A 1 114 ? -8.320 6.726 -3.033 1.00 90.69 114 GLU A N 1
ATOM 902 C CA . GLU A 1 114 ? -8.564 5.292 -3.222 1.00 90.69 114 GLU A CA 1
ATOM 903 C C . GLU A 1 114 ? -7.355 4.442 -2.820 1.00 90.69 114 GLU A C 1
ATOM 905 O O . GLU A 1 114 ? -7.494 3.340 -2.285 1.00 90.69 114 GLU A O 1
ATOM 910 N N . GLN A 1 115 ? -6.160 4.993 -3.005 1.00 91.50 115 GLN A N 1
ATOM 911 C CA . GLN A 1 115 ? -4.905 4.343 -2.656 1.00 91.50 115 GLN A CA 1
ATOM 912 C C . GLN A 1 115 ? -4.708 4.380 -1.144 1.00 91.50 115 GLN A C 1
ATOM 914 O O . GLN A 1 115 ? -4.478 3.340 -0.524 1.00 91.50 115 GLN A O 1
ATOM 919 N N . TRP A 1 116 ? -4.968 5.529 -0.512 1.00 93.88 116 TRP A N 1
ATOM 920 C CA . TRP A 1 116 ? -5.030 5.596 0.945 1.00 93.88 116 TRP A CA 1
ATOM 921 C C . TRP A 1 116 ? -6.073 4.634 1.518 1.00 93.88 116 TRP A C 1
ATOM 923 O O . TRP A 1 116 ? -5.747 3.867 2.419 1.00 93.88 116 TRP A O 1
ATOM 933 N N . ALA A 1 117 ? -7.289 4.577 0.971 1.00 96.25 117 ALA A N 1
ATOM 934 C CA . ALA A 1 117 ? -8.299 3.617 1.423 1.00 96.25 117 ALA A CA 1
ATOM 935 C C . ALA A 1 117 ? -7.786 2.164 1.352 1.00 96.25 117 ALA A C 1
ATOM 937 O O . ALA A 1 117 ? -7.964 1.391 2.296 1.00 96.25 117 ALA A O 1
ATOM 938 N N . THR A 1 118 ? -7.063 1.820 0.285 1.00 95.00 118 THR A N 1
ATOM 939 C CA . THR A 1 118 ? -6.406 0.517 0.131 1.00 95.00 118 THR A CA 1
ATOM 940 C C . THR A 1 118 ? -5.362 0.263 1.224 1.00 95.00 118 THR A C 1
ATOM 942 O O . THR A 1 118 ? -5.369 -0.804 1.839 1.00 95.00 118 THR A O 1
ATOM 945 N N . THR A 1 119 ? -4.504 1.238 1.539 1.00 96.12 119 THR A N 1
ATOM 946 C CA . THR A 1 119 ? -3.525 1.133 2.636 1.00 96.12 119 THR A CA 1
ATOM 947 C C . THR A 1 119 ? -4.198 0.916 3.994 1.00 96.12 119 THR A C 1
ATOM 949 O O . THR A 1 119 ? -3.794 0.027 4.743 1.00 96.12 119 THR A O 1
ATOM 952 N N . PHE A 1 120 ? -5.247 1.680 4.316 1.00 97.56 120 PHE A N 1
ATOM 953 C CA . PHE A 1 120 ? -5.992 1.517 5.571 1.00 97.56 120 PHE A CA 1
ATOM 954 C C . PHE A 1 120 ? -6.593 0.110 5.681 1.00 97.56 120 PHE A C 1
ATOM 956 O O . PHE A 1 120 ? -6.444 -0.550 6.713 1.00 97.56 120 PHE A O 1
ATOM 963 N N . ALA A 1 121 ? -7.203 -0.385 4.600 1.00 97.81 121 ALA A N 1
ATOM 964 C CA . ALA A 1 121 ? -7.742 -1.739 4.550 1.00 97.81 121 ALA A CA 1
ATOM 965 C C . ALA A 1 121 ? -6.653 -2.807 4.765 1.00 97.81 121 ALA A C 1
ATOM 967 O O . ALA A 1 121 ? -6.875 -3.760 5.512 1.00 97.81 121 ALA A O 1
ATOM 968 N N . GLN A 1 122 ? -5.462 -2.636 4.178 1.00 97.25 122 GLN A N 1
ATOM 969 C CA . GLN A 1 122 ? -4.339 -3.566 4.353 1.00 97.25 122 GLN A CA 1
ATOM 970 C C . GLN A 1 122 ? -3.828 -3.608 5.798 1.00 97.25 122 GLN A C 1
ATOM 972 O O . GLN A 1 122 ? -3.605 -4.696 6.324 1.00 97.25 122 GLN A O 1
ATOM 977 N N . VAL A 1 123 ? -3.710 -2.462 6.478 1.00 97.88 123 VAL A N 1
ATOM 978 C CA . VAL A 1 123 ? -3.348 -2.414 7.910 1.00 97.88 123 VAL A CA 1
ATOM 979 C C . VAL A 1 123 ? -4.328 -3.249 8.747 1.00 97.88 123 VAL A C 1
ATOM 981 O O . VAL A 1 123 ? -3.909 -4.031 9.606 1.00 97.88 123 VAL A O 1
ATOM 984 N N . GLY A 1 124 ? -5.627 -3.136 8.453 1.00 97.56 124 GLY A N 1
ATOM 985 C CA . GLY A 1 124 ? -6.676 -3.948 9.072 1.00 97.56 124 GLY A CA 1
ATOM 986 C C . GLY A 1 124 ? -6.584 -5.437 8.737 1.00 97.56 124 GLY A C 1
ATOM 987 O O . GLY A 1 124 ? -6.682 -6.275 9.635 1.00 97.56 124 GLY A O 1
ATOM 988 N N . ALA A 1 125 ? -6.353 -5.777 7.467 1.00 97.44 125 ALA A N 1
ATOM 989 C CA . ALA A 1 125 ? -6.199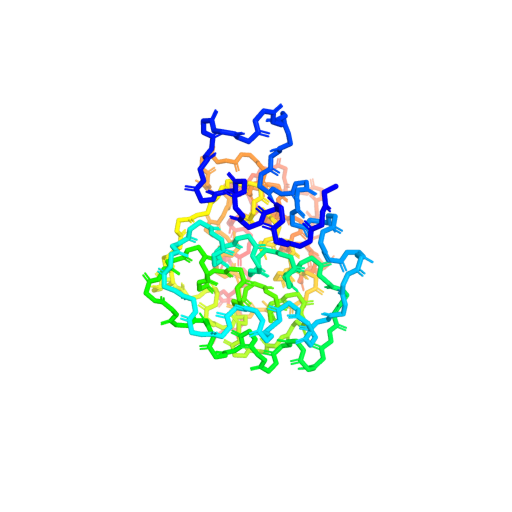 -7.157 7.003 1.00 97.44 125 ALA A CA 1
ATOM 990 C C . ALA A 1 125 ? -4.992 -7.855 7.651 1.00 97.44 125 ALA A C 1
ATOM 992 O O . ALA A 1 125 ? -5.081 -9.019 8.038 1.00 97.44 125 ALA A O 1
ATOM 993 N N . CYS A 1 126 ? -3.899 -7.118 7.854 1.00 97.75 126 CYS A N 1
ATOM 994 C CA . CYS A 1 126 ? -2.720 -7.573 8.586 1.00 97.75 126 CYS A CA 1
ATOM 995 C C . CYS A 1 126 ? -2.927 -7.653 10.105 1.00 97.75 126 CYS A C 1
ATOM 997 O O . CYS A 1 126 ? -2.025 -8.090 10.818 1.00 97.75 126 CYS A O 1
ATOM 999 N N . ARG A 1 127 ? -4.089 -7.212 10.613 1.00 96.75 127 ARG A N 1
ATOM 1000 C CA . ARG A 1 127 ? -4.413 -7.102 12.043 1.00 96.75 127 ARG A CA 1
ATOM 1001 C C . ARG A 1 127 ? -3.327 -6.372 12.844 1.00 96.75 127 ARG A C 1
ATOM 1003 O O . ARG A 1 127 ? -3.007 -6.753 13.970 1.00 96.75 127 ARG A O 1
ATOM 1010 N N . TYR A 1 128 ? -2.736 -5.331 12.259 1.00 97.31 128 TYR A N 1
ATOM 1011 C CA . TYR A 1 128 ? -1.610 -4.623 12.861 1.00 97.31 128 TYR A CA 1
ATOM 1012 C C . TYR A 1 128 ? -2.084 -3.658 13.958 1.00 97.31 128 TYR A C 1
ATOM 1014 O O . TYR A 1 128 ? -2.325 -2.478 13.705 1.00 97.31 128 TYR A O 1
ATOM 1022 N N . GLU A 1 129 ? -2.218 -4.167 15.188 1.00 95.50 129 GLU A N 1
ATOM 1023 C CA . GLU A 1 129 ? -2.691 -3.394 16.350 1.00 95.50 129 GLU A CA 1
ATOM 1024 C C . GLU A 1 129 ? -1.958 -2.055 16.573 1.00 95.50 129 GLU A C 1
ATOM 1026 O O . GLU A 1 129 ? -2.645 -1.062 16.825 1.00 95.50 129 GLU A O 1
ATOM 1031 N N . PRO A 1 130 ? -0.616 -1.949 16.441 1.00 95.50 130 PRO A N 1
ATOM 1032 C CA . PRO A 1 130 ? 0.073 -0.668 16.629 1.00 95.50 130 PRO A CA 1
ATOM 1033 C C . PRO A 1 130 ? -0.352 0.421 15.631 1.00 95.50 130 PRO A C 1
ATOM 1035 O O . PRO A 1 130 ? -0.157 1.603 15.898 1.00 95.50 130 PRO A O 1
ATOM 1038 N N . GLY A 1 131 ? -0.963 0.043 14.503 1.00 96.25 131 GLY A N 1
ATOM 1039 C CA . GLY A 1 131 ? -1.524 0.962 13.514 1.00 96.25 131 GLY A CA 1
ATOM 1040 C C . GLY A 1 131 ? -2.898 1.532 13.886 1.00 96.25 131 GLY A C 1
ATOM 1041 O O . GLY A 1 131 ? -3.414 2.382 13.163 1.00 96.25 131 GLY A O 1
ATOM 1042 N N . ALA A 1 132 ? -3.513 1.117 14.997 1.00 95.44 132 ALA A N 1
ATOM 1043 C CA . ALA A 1 132 ? -4.842 1.590 15.389 1.00 95.44 132 ALA A CA 1
ATOM 1044 C C . ALA A 1 132 ? -4.965 3.129 15.517 1.00 95.44 132 ALA A C 1
ATOM 1046 O O . ALA A 1 132 ? -5.973 3.662 15.049 1.00 95.44 132 ALA A O 1
ATOM 1047 N N . PRO A 1 133 ? -3.980 3.889 16.047 1.00 94.94 133 PRO A N 1
ATOM 1048 C CA . PRO A 1 133 ? -4.048 5.354 16.060 1.00 94.94 133 PRO A CA 1
ATOM 1049 C C . PRO A 1 133 ? -4.101 5.976 14.658 1.00 94.94 133 PRO A C 1
ATOM 1051 O O . PRO A 1 133 ? -4.849 6.927 14.437 1.00 94.94 133 PRO A O 1
ATOM 1054 N N . PHE A 1 134 ? -3.344 5.417 13.708 1.00 95.50 134 PHE A N 1
ATOM 1055 C CA . PHE A 1 134 ? -3.377 5.823 12.301 1.00 95.50 134 PHE A CA 1
ATOM 1056 C C . PHE A 1 134 ? -4.768 5.591 11.702 1.00 95.50 134 PHE A C 1
ATOM 1058 O O . PHE A 1 134 ? -5.340 6.501 11.102 1.00 95.50 134 PHE A O 1
ATOM 1065 N N . LEU A 1 135 ? -5.362 4.420 11.960 1.00 96.81 135 LEU A N 1
ATOM 1066 C CA . LEU A 1 135 ? -6.725 4.121 11.525 1.00 96.81 135 LEU A CA 1
ATOM 1067 C C . LEU A 1 135 ? -7.731 5.105 12.133 1.00 96.81 135 LEU A C 1
ATOM 1069 O O . LEU A 1 135 ? -8.477 5.742 11.394 1.00 96.81 135 LEU A O 1
ATOM 1073 N N . VAL A 1 136 ? -7.703 5.334 13.448 1.00 96.12 136 VAL A N 1
ATOM 1074 C CA . VAL A 1 136 ? -8.585 6.320 14.101 1.00 96.12 136 VAL A CA 1
ATOM 1075 C C . VAL A 1 136 ? -8.471 7.708 13.458 1.00 96.12 136 VAL A C 1
ATOM 1077 O O . VAL A 1 136 ? -9.487 8.379 13.288 1.00 96.12 136 VAL A O 1
ATOM 1080 N N . GLY A 1 137 ? -7.269 8.129 13.051 1.00 94.12 137 GLY A N 1
ATOM 1081 C CA . GLY A 1 137 ? -7.077 9.364 12.285 1.00 94.12 137 GLY A CA 1
ATOM 1082 C C . GLY A 1 137 ? -7.864 9.388 10.968 1.00 94.12 137 GLY A C 1
ATOM 1083 O O . GLY A 1 137 ? -8.496 10.394 10.646 1.00 94.12 137 GLY A O 1
ATOM 1084 N N . GLY A 1 138 ? -7.906 8.265 10.249 1.00 94.56 138 GLY A N 1
ATOM 1085 C CA . GLY A 1 138 ? -8.653 8.113 8.994 1.00 94.56 138 GLY A CA 1
ATOM 1086 C C . GLY A 1 138 ? -10.170 8.263 9.114 1.00 94.56 138 GLY A C 1
ATOM 1087 O O . GLY A 1 138 ? -10.813 8.617 8.132 1.00 94.56 138 GLY A O 1
ATOM 1088 N N . LEU A 1 139 ? -10.751 8.084 10.305 1.00 95.19 139 LEU A N 1
ATOM 1089 C CA . LEU A 1 139 ? -12.190 8.299 10.536 1.00 95.19 139 LEU A CA 1
ATOM 1090 C C . LEU A 1 139 ? -12.610 9.763 10.363 1.00 95.19 139 LEU A C 1
ATOM 1092 O O . LEU A 1 139 ? -13.784 10.050 10.168 1.00 95.19 139 LEU A O 1
ATOM 1096 N N . ARG A 1 140 ? -11.650 10.691 10.437 1.00 92.44 140 ARG A N 1
ATOM 1097 C CA . ARG A 1 140 ? -11.863 12.135 10.255 1.00 92.44 140 ARG A CA 1
ATOM 1098 C C . ARG A 1 140 ? -11.363 12.635 8.901 1.00 92.44 140 ARG A C 1
ATOM 1100 O O . ARG A 1 140 ? -11.250 13.841 8.694 1.00 92.44 140 ARG A O 1
ATOM 1107 N N . HIS A 1 141 ? -11.001 11.727 7.999 1.00 92.62 141 HIS A N 1
ATOM 1108 C CA . HIS A 1 141 ? -10.481 12.098 6.693 1.00 92.62 141 HIS A CA 1
ATOM 1109 C C . HIS A 1 141 ? -11.590 12.715 5.834 1.00 92.62 141 HIS A C 1
ATOM 1111 O O . HIS A 1 141 ? -12.716 12.226 5.823 1.00 92.62 141 HIS A O 1
ATOM 1117 N N . ALA A 1 142 ? -11.262 13.717 5.014 1.00 91.38 142 ALA A N 1
ATOM 1118 C CA . ALA A 1 142 ? -12.212 14.335 4.077 1.00 91.38 142 ALA A CA 1
ATOM 1119 C C . ALA A 1 142 ? -12.725 13.372 2.983 1.00 91.38 142 ALA A C 1
ATOM 1121 O O . ALA A 1 142 ? -13.583 13.724 2.181 1.00 91.38 142 ALA A O 1
ATOM 1122 N N . CYS A 1 143 ? -12.184 12.154 2.932 1.00 93.31 143 CYS A N 1
ATOM 1123 C CA . CYS A 1 143 ? -12.439 11.193 1.878 1.00 93.31 143 CYS A CA 1
ATOM 1124 C C . CYS A 1 143 ? -13.228 10.011 2.419 1.00 93.31 143 CYS A C 1
ATOM 1126 O O . CYS A 1 143 ? -12.705 9.229 3.214 1.00 93.31 143 CYS A O 1
ATOM 1128 N N . LEU A 1 144 ? -14.466 9.848 1.952 1.00 93.81 144 LEU A N 1
ATOM 1129 C CA . LEU A 1 144 ? -15.377 8.825 2.467 1.00 93.81 144 LEU A CA 1
ATOM 1130 C C . LEU A 1 144 ? -14.836 7.394 2.291 1.00 93.81 144 LEU A C 1
ATOM 1132 O O . LEU A 1 144 ? -15.075 6.541 3.143 1.00 93.81 144 LEU A O 1
ATOM 1136 N N . ASN A 1 145 ? -14.063 7.140 1.230 1.00 95.19 145 ASN 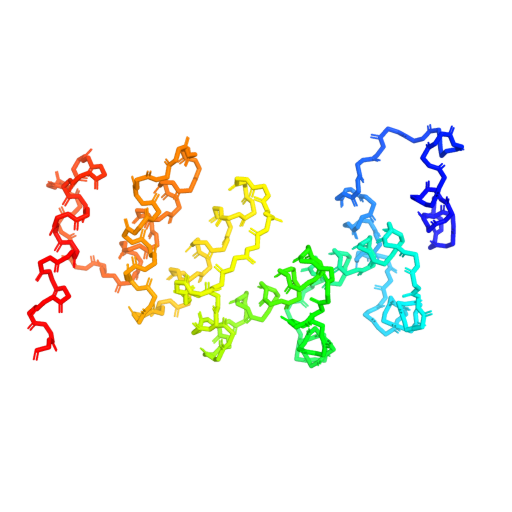A N 1
ATOM 1137 C CA . ASN A 1 145 ? -13.412 5.845 1.009 1.00 95.19 145 ASN A CA 1
ATOM 1138 C C . ASN A 1 145 ? -12.399 5.521 2.118 1.00 95.19 145 ASN A C 1
ATOM 1140 O O . ASN A 1 145 ? -12.362 4.393 2.603 1.00 95.19 145 ASN A O 1
ATOM 1144 N N . VAL A 1 146 ? -11.628 6.518 2.567 1.00 96.19 146 VAL A N 1
ATOM 1145 C CA . VAL A 1 146 ? -10.663 6.364 3.669 1.00 96.19 146 VAL A CA 1
ATOM 1146 C C . VAL A 1 146 ? -11.388 6.145 4.995 1.00 96.19 146 VAL A C 1
ATOM 1148 O O . VAL A 1 146 ? -11.007 5.251 5.748 1.00 96.19 146 VAL A O 1
ATOM 1151 N N . VAL A 1 147 ? -12.466 6.895 5.253 1.00 95.88 147 VAL A N 1
ATOM 1152 C CA . VAL A 1 147 ? -13.289 6.730 6.465 1.00 95.88 147 VAL A CA 1
ATOM 1153 C C . VAL A 1 147 ? -13.821 5.298 6.560 1.00 95.88 147 VAL A C 1
ATOM 1155 O O . VAL A 1 147 ? -13.573 4.614 7.550 1.00 95.88 147 VAL A O 1
ATOM 1158 N N . ARG A 1 148 ? -14.463 4.797 5.496 1.00 95.00 148 ARG A N 1
ATOM 1159 C CA . ARG A 1 148 ? -15.015 3.431 5.456 1.00 95.00 148 ARG A CA 1
ATOM 1160 C C . ARG A 1 148 ? -13.939 2.354 5.590 1.00 95.00 148 ARG A C 1
ATOM 1162 O O . ARG A 1 148 ? -14.131 1.378 6.315 1.00 95.00 148 ARG A O 1
ATOM 1169 N N . ALA A 1 149 ? -12.805 2.523 4.907 1.00 97.25 149 ALA A N 1
ATOM 1170 C CA . ALA A 1 149 ? -11.685 1.593 5.014 1.00 97.25 149 ALA A CA 1
ATOM 1171 C C . ALA A 1 149 ? -11.116 1.558 6.438 1.00 97.25 149 ALA A C 1
ATOM 1173 O O . ALA A 1 149 ? -10.808 0.483 6.950 1.00 97.25 149 ALA A O 1
ATOM 1174 N N . SER A 1 150 ? -11.032 2.715 7.097 1.00 97.19 150 SER A N 1
ATOM 1175 C CA . SER A 1 150 ? -10.605 2.815 8.488 1.00 97.19 150 SER A CA 1
ATOM 1176 C C . SER A 1 150 ? -11.554 2.092 9.450 1.00 97.19 150 SER A C 1
ATOM 1178 O O . SER A 1 150 ? -11.099 1.284 10.262 1.00 97.19 150 SER A O 1
ATOM 1180 N N . GLU A 1 151 ? -12.866 2.319 9.336 1.00 95.56 151 GLU A N 1
ATOM 1181 C CA . GLU A 1 151 ? -13.869 1.633 10.162 1.00 95.56 151 GLU A CA 1
ATOM 1182 C C . GLU A 1 151 ? -13.752 0.111 10.023 1.00 95.56 151 GLU A C 1
ATOM 1184 O O . GLU A 1 151 ? -13.635 -0.610 11.019 1.00 95.56 151 GLU A O 1
ATOM 1189 N N . GLY A 1 152 ? -13.715 -0.380 8.780 1.00 95.38 152 GLY A N 1
ATOM 1190 C CA . GLY A 1 152 ? -13.560 -1.804 8.491 1.00 95.38 152 GLY A CA 1
ATOM 1191 C C . GLY A 1 152 ? -12.248 -2.379 9.030 1.00 95.38 152 GLY A C 1
ATOM 1192 O O . GLY A 1 152 ? -12.233 -3.478 9.593 1.00 95.38 152 GLY A O 1
ATOM 1193 N N . ALA A 1 153 ? -11.152 -1.628 8.920 1.00 97.38 153 ALA A N 1
ATOM 1194 C CA . ALA A 1 153 ? -9.849 -2.032 9.428 1.00 97.38 153 ALA A CA 1
ATOM 1195 C C . ALA A 1 153 ? -9.827 -2.128 10.962 1.00 97.38 153 ALA A C 1
ATOM 1197 O O . ALA A 1 153 ? -9.364 -3.133 11.505 1.00 97.38 153 ALA A O 1
ATOM 1198 N N . LEU A 1 154 ? -10.393 -1.146 11.670 1.00 96.75 154 LEU A N 1
ATOM 1199 C CA . LEU A 1 154 ? -10.502 -1.165 13.133 1.00 96.75 154 LEU A CA 1
ATOM 1200 C C . LEU A 1 154 ? -11.346 -2.344 13.626 1.00 96.75 154 LEU A C 1
ATOM 1202 O O . LEU A 1 154 ? -10.952 -3.036 14.565 1.00 96.75 154 LEU A O 1
ATOM 1206 N N . LEU A 1 155 ? -12.466 -2.630 12.960 1.00 94.31 155 LEU A N 1
ATOM 1207 C CA . LEU A 1 155 ? -13.307 -3.791 13.268 1.00 94.31 155 LEU A CA 1
ATOM 1208 C C . LEU A 1 155 ? -12.631 -5.131 12.941 1.00 94.31 155 LEU A C 1
ATOM 1210 O O . LEU A 1 155 ? -12.990 -6.151 13.528 1.00 94.31 155 LEU A O 1
ATOM 1214 N N . SER A 1 156 ? -11.669 -5.143 12.018 1.00 95.06 156 SER A N 1
ATOM 1215 C CA . SER A 1 156 ? -10.878 -6.336 11.691 1.00 95.06 156 SER A CA 1
ATOM 1216 C C . SER A 1 156 ? -9.799 -6.616 12.739 1.00 95.06 156 SER A C 1
ATOM 1218 O O . SER A 1 156 ? -9.537 -7.777 13.055 1.00 95.06 156 SER A O 1
ATOM 1220 N N . ILE A 1 157 ? -9.205 -5.561 13.305 1.00 94.25 157 ILE A N 1
ATOM 1221 C CA . ILE A 1 157 ? -8.242 -5.651 14.412 1.00 94.25 157 ILE A CA 1
ATOM 1222 C C . ILE A 1 157 ? -8.954 -6.018 15.724 1.00 94.25 157 ILE A C 1
ATOM 1224 O O . ILE A 1 157 ? -8.450 -6.826 16.501 1.00 94.25 157 ILE A O 1
ATOM 1228 N N . TYR A 1 158 ? -10.144 -5.462 15.958 1.00 92.69 158 TYR A N 1
ATOM 1229 C CA . TYR A 1 158 ? -10.916 -5.632 17.190 1.00 92.69 158 TYR A CA 1
ATOM 1230 C C . TYR A 1 158 ? -12.312 -6.213 16.900 1.00 92.69 158 TYR A C 1
ATOM 1232 O O . TYR A 1 158 ? -13.319 -5.497 16.961 1.00 92.69 158 TYR A O 1
ATOM 1240 N N . PRO A 1 159 ? -12.399 -7.514 16.574 1.00 91.38 159 PRO A N 1
ATOM 1241 C CA . PRO A 1 159 ? -13.651 -8.144 16.153 1.00 91.38 159 PRO A CA 1
ATOM 1242 C C . PRO A 1 159 ? -14.716 -8.217 17.259 1.00 91.38 159 PRO A C 1
ATOM 1244 O O . PRO A 1 159 ? -15.890 -8.405 16.951 1.00 91.38 159 PRO A O 1
ATOM 1247 N N . ASP A 1 160 ? -14.322 -8.051 18.523 1.00 91.31 160 ASP A N 1
ATOM 1248 C CA . ASP A 1 160 ? -15.190 -8.029 19.706 1.00 91.31 160 ASP A CA 1
ATOM 1249 C C . ASP A 1 160 ? -15.901 -6.681 19.933 1.00 91.31 160 ASP A C 1
ATOM 1251 O O . ASP A 1 160 ? -16.698 -6.551 20.862 1.00 91.31 160 ASP A O 1
ATOM 1255 N N . ALA A 1 161 ? -15.627 -5.664 19.110 1.00 90.12 161 ALA A N 1
ATOM 1256 C CA . ALA A 1 161 ? -16.271 -4.360 19.230 1.00 90.12 161 ALA A CA 1
ATOM 1257 C C . ALA A 1 161 ? -17.801 -4.447 19.004 1.00 90.12 161 ALA A C 1
ATOM 1259 O O . ALA A 1 161 ? -18.255 -5.168 18.108 1.00 90.12 161 ALA A O 1
ATOM 1260 N N . PRO A 1 162 ? -18.624 -3.686 19.757 1.00 89.88 162 PRO A N 1
ATOM 1261 C CA . PRO A 1 162 ? -20.082 -3.741 19.666 1.00 89.88 162 PRO A CA 1
ATOM 1262 C C . PRO A 1 162 ? -20.587 -2.999 18.419 1.00 89.88 162 PRO A C 1
ATOM 1264 O O . PRO A 1 162 ? -21.122 -1.899 18.516 1.00 89.88 162 PRO A O 1
ATOM 1267 N N . LYS A 1 163 ? -20.430 -3.604 17.235 1.00 85.69 163 LYS A N 1
ATOM 1268 C CA . LYS A 1 163 ? -20.710 -2.991 15.919 1.00 85.69 163 LYS A CA 1
ATOM 1269 C C . LYS A 1 163 ? -22.053 -2.258 15.845 1.00 85.69 163 LYS A C 1
ATOM 1271 O O . LYS A 1 163 ? -22.107 -1.144 15.348 1.00 85.69 163 LYS A O 1
ATOM 1276 N N . ALA A 1 164 ? -23.115 -2.849 16.397 1.00 80.50 164 ALA A N 1
ATOM 1277 C CA . ALA A 1 164 ? -24.459 -2.265 16.390 1.00 80.50 164 ALA A CA 1
ATOM 1278 C C . ALA A 1 164 ? -24.576 -0.932 17.162 1.00 80.50 164 ALA A C 1
ATOM 1280 O O . ALA A 1 164 ? -25.519 -0.182 16.940 1.00 80.50 164 ALA A O 1
ATOM 1281 N N . GLN A 1 165 ? -23.637 -0.638 18.067 1.00 82.56 165 GLN A N 1
ATOM 1282 C CA . GLN A 1 165 ? -23.601 0.585 18.878 1.00 82.56 165 GLN A CA 1
ATOM 1283 C C . GLN A 1 165 ? -22.656 1.653 18.297 1.00 82.56 165 GLN A C 1
ATOM 1285 O O . GLN A 1 165 ? -22.616 2.775 18.797 1.00 82.56 165 GLN A O 1
ATOM 1290 N N . LEU A 1 166 ? -21.888 1.314 17.255 1.00 88.06 166 LEU A N 1
ATOM 1291 C CA . LEU A 1 166 ? -20.909 2.186 16.607 1.00 88.06 166 LEU A CA 1
ATOM 1292 C C . LEU A 1 166 ? -21.464 2.667 15.259 1.00 88.06 166 LEU A C 1
ATOM 1294 O O . LEU A 1 166 ? -21.001 2.251 14.203 1.00 88.06 166 LEU A O 1
ATOM 1298 N N . ALA A 1 167 ? -22.504 3.502 15.304 1.00 81.69 167 ALA A N 1
ATOM 1299 C CA . ALA A 1 167 ? -23.260 3.921 14.120 1.00 81.69 167 ALA A CA 1
ATOM 1300 C C . ALA A 1 167 ? -22.632 5.104 13.359 1.00 81.69 167 ALA A C 1
ATOM 1302 O O . ALA A 1 167 ? -23.047 5.399 12.241 1.00 81.69 167 ALA A O 1
ATOM 1303 N N . THR A 1 168 ? -21.665 5.799 13.965 1.00 87.25 168 THR A N 1
ATOM 1304 C CA . THR A 1 168 ? -21.019 6.995 13.400 1.00 87.25 168 THR A CA 1
ATOM 1305 C C . THR A 1 168 ? -19.493 6.921 13.525 1.00 87.25 168 THR A C 1
ATOM 1307 O O . THR A 1 168 ? -19.003 6.349 14.509 1.00 87.25 168 THR A O 1
ATOM 1310 N N . PRO A 1 169 ? -18.727 7.543 12.606 1.00 87.06 169 PRO A N 1
ATOM 1311 C CA . PRO A 1 169 ? -17.266 7.608 12.696 1.00 87.06 169 PRO A CA 1
ATOM 1312 C C . PRO A 1 169 ? -16.771 8.183 14.030 1.00 87.06 169 PRO A C 1
ATOM 1314 O O . PRO A 1 169 ? -15.764 7.734 14.578 1.00 87.06 169 PRO A O 1
ATOM 1317 N N . GLU A 1 170 ? -17.496 9.143 14.611 1.00 89.06 170 GLU A N 1
ATOM 1318 C CA . GLU A 1 170 ? -17.180 9.738 15.910 1.00 89.06 170 GLU A CA 1
ATOM 1319 C C . GLU A 1 170 ? -17.312 8.726 17.053 1.00 89.06 170 GLU A C 1
ATOM 1321 O O . GLU A 1 170 ? -16.437 8.660 17.921 1.00 89.06 170 GLU A O 1
ATOM 1326 N N . GLN A 1 171 ? -18.375 7.913 17.050 1.00 89.19 171 GLN A N 1
ATOM 1327 C CA . GLN A 1 171 ? -18.563 6.838 18.029 1.00 89.19 171 GLN A CA 1
ATOM 1328 C C . GLN A 1 171 ? -17.490 5.759 17.879 1.00 89.19 171 GLN A C 1
ATOM 1330 O O . GLN A 1 171 ? -16.929 5.314 18.883 1.00 89.19 171 GLN A O 1
ATOM 1335 N N . VAL A 1 172 ? -17.163 5.378 16.638 1.00 89.31 172 VAL A N 1
ATOM 1336 C CA . VAL A 1 172 ? -16.074 4.441 16.327 1.00 89.31 172 VAL A CA 1
ATOM 1337 C C . VAL A 1 172 ? -14.751 4.975 16.890 1.00 89.31 172 VAL A C 1
ATOM 1339 O O . VAL A 1 172 ? -14.073 4.280 17.652 1.00 89.31 172 VAL A O 1
ATOM 1342 N N . ALA A 1 173 ? -14.412 6.232 16.594 1.00 90.19 173 ALA A N 1
ATOM 1343 C CA . ALA A 1 173 ? -13.188 6.870 17.067 1.00 90.19 173 ALA A CA 1
ATOM 1344 C C . ALA A 1 173 ? -13.127 6.912 18.600 1.00 90.19 173 ALA A C 1
ATOM 1346 O O . ALA A 1 173 ? -12.119 6.517 19.189 1.00 90.19 173 ALA A O 1
ATOM 1347 N N . ALA A 1 174 ? -14.204 7.351 19.257 1.00 90.12 174 ALA A N 1
ATOM 1348 C CA . ALA A 1 174 ? -14.275 7.438 20.713 1.00 90.12 174 ALA A CA 1
ATOM 1349 C C . ALA A 1 174 ? -14.100 6.066 21.382 1.00 90.12 174 ALA A C 1
ATOM 1351 O O . ALA A 1 174 ? -13.325 5.941 22.335 1.00 90.12 174 ALA A O 1
ATOM 1352 N N . TYR A 1 175 ? -14.765 5.030 20.858 1.00 92.25 175 TYR A N 1
ATOM 1353 C CA . TYR A 1 175 ? -14.649 3.663 21.362 1.00 92.25 175 TYR A CA 1
ATOM 1354 C C . TYR A 1 175 ? -13.210 3.146 21.263 1.00 92.25 175 TYR A C 1
ATOM 1356 O O . TYR A 1 175 ? -12.645 2.685 22.261 1.00 92.25 175 TYR A O 1
ATOM 1364 N N . PHE A 1 176 ? -12.582 3.260 20.089 1.00 92.50 176 PHE A N 1
ATOM 1365 C CA . PHE A 1 176 ? -11.233 2.734 19.882 1.00 92.50 176 PHE A CA 1
ATOM 1366 C C . PHE A 1 176 ? -10.162 3.531 20.628 1.00 92.50 176 PHE A C 1
ATOM 1368 O O . PHE A 1 176 ? -9.253 2.928 21.199 1.00 92.50 176 PHE A O 1
ATOM 1375 N N . LEU A 1 177 ? -10.307 4.855 20.744 1.00 91.12 177 LEU A N 1
ATOM 1376 C CA . LEU A 1 177 ? -9.449 5.672 21.608 1.00 91.12 177 LEU A CA 1
ATOM 1377 C C . LEU A 1 177 ? -9.536 5.239 23.075 1.00 91.12 177 LEU A C 1
ATOM 1379 O O . LEU A 1 177 ? -8.507 5.101 23.737 1.00 91.12 177 LEU A O 1
ATOM 1383 N N . ALA A 1 178 ? -10.745 5.003 23.591 1.00 89.19 178 ALA A N 1
ATOM 1384 C CA . ALA A 1 178 ? -10.930 4.535 24.962 1.00 89.19 178 ALA A CA 1
ATOM 1385 C C . ALA A 1 178 ? -10.346 3.130 25.172 1.00 89.19 178 ALA A C 1
ATOM 1387 O O . ALA A 1 178 ? -9.718 2.873 26.198 1.00 89.19 178 ALA A O 1
ATOM 1388 N N . ARG A 1 179 ? -10.513 2.230 24.197 1.00 88.06 179 ARG A N 1
ATOM 1389 C CA . ARG A 1 179 ? -9.975 0.865 24.247 1.00 88.06 179 ARG A CA 1
ATOM 1390 C C . ARG A 1 179 ? -8.447 0.845 24.281 1.00 88.06 179 ARG A C 1
ATOM 1392 O O . ARG A 1 179 ? -7.885 0.140 25.114 1.00 88.06 179 ARG A O 1
ATOM 1399 N N . MET A 1 180 ? -7.783 1.631 23.431 1.00 86.25 180 MET A N 1
ATOM 1400 C CA . MET A 1 180 ? -6.316 1.714 23.398 1.00 86.25 180 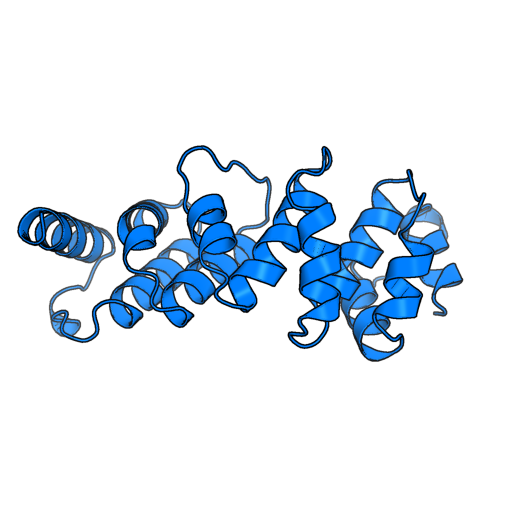MET A CA 1
ATOM 1401 C C . MET A 1 180 ? -5.743 2.196 24.737 1.00 86.25 180 MET A C 1
ATOM 1403 O O . MET A 1 180 ? -4.783 1.617 25.233 1.00 86.25 180 MET A O 1
ATOM 1407 N N . LYS A 1 181 ? -6.382 3.180 25.384 1.00 85.56 181 LYS A N 1
ATOM 1408 C CA . LYS A 1 181 ? -5.960 3.685 26.704 1.00 85.56 181 LYS A CA 1
ATOM 1409 C C . LYS A 1 181 ? -6.051 2.658 27.836 1.00 85.56 181 LYS A C 1
ATOM 1411 O O . LYS A 1 181 ? -5.386 2.841 28.839 1.00 85.56 181 LYS A O 1
ATOM 1416 N N . ARG A 1 182 ? -6.887 1.619 27.714 1.00 81.94 182 ARG A N 1
ATOM 1417 C CA . ARG A 1 182 ? -7.051 0.572 28.744 1.00 81.94 182 ARG A CA 1
ATOM 1418 C C . ARG A 1 182 ? -6.027 -0.561 28.633 1.00 81.94 182 ARG A C 1
ATOM 1420 O O . ARG A 1 182 ? -5.988 -1.411 29.515 1.00 81.94 182 ARG A O 1
ATOM 1427 N N . ARG A 1 183 ? -5.284 -0.634 27.524 1.00 67.62 183 ARG A N 1
ATOM 1428 C CA . ARG A 1 183 ? -4.265 -1.668 27.269 1.00 67.62 183 ARG A CA 1
ATOM 1429 C C . ARG A 1 183 ? -2.841 -1.220 27.629 1.00 67.62 183 ARG A C 1
ATOM 1431 O O . ARG A 1 183 ? -1.940 -2.052 27.590 1.00 67.62 183 ARG A O 1
ATOM 1438 N N . HIS A 1 184 ? -2.660 0.060 27.946 1.00 50.34 184 HIS A N 1
ATOM 1439 C CA . HIS A 1 184 ? -1.430 0.651 28.476 1.00 50.34 184 HIS A CA 1
ATOM 1440 C C . HIS A 1 184 ? -1.590 0.909 29.971 1.00 50.34 184 HIS A C 1
ATOM 1442 O O . HIS A 1 184 ? -0.562 0.823 30.674 1.00 50.34 184 HIS A O 1
#